Protein AF-A0A1I3JY51-F1 (afdb_monomer_lite)

Organism: NCBI:txid390807

Foldseek 3Di:
DDDDDDPPVVVVVVVVVVVVVVVVVVVVVVVVVV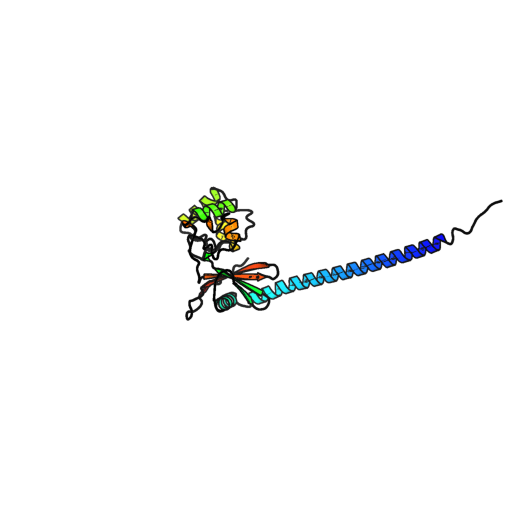VVVVVVVVVVVVVVVVVVVVVVVCVVPPLQVVQQVVLPPDPDDDAWDFDDDPPWTKIKAFQLLAAALLAAALVLVVLLCVLLVHDPQLSVQSVVCVVVVHADPFQVVSCVSSVRPPRPDPSVLHHDNPLNDHAHALRRHDPCNCVSSVHDPVGDDPSRHDHTSSFKIFMWIQDPVRDTDTQAMWGNDPPPDDIGGDGPGPDD

Structure (mmCIF, N/CA/C/O backbone):
data_AF-A0A1I3JY51-F1
#
_entry.id   AF-A0A1I3JY51-F1
#
loop_
_atom_site.group_PDB
_atom_site.id
_atom_site.type_symbol
_atom_site.label_atom_id
_atom_site.label_alt_id
_atom_site.label_comp_id
_atom_site.label_asym_id
_atom_site.label_entity_id
_atom_site.label_seq_id
_atom_site.pdbx_PDB_ins_code
_atom_site.Cartn_x
_atom_site.Cartn_y
_atom_site.Cartn_z
_atom_site.occupancy
_atom_site.B_iso_or_equiv
_atom_site.auth_seq_id
_atom_site.auth_comp_id
_atom_site.auth_asym_id
_atom_site.auth_atom_id
_atom_site.pdbx_PDB_model_num
ATOM 1 N N . MET A 1 1 ? 97.400 -5.404 -20.765 1.00 41.06 1 MET A N 1
ATOM 2 C CA . MET A 1 1 ? 97.000 -3.984 -20.663 1.00 41.06 1 MET A CA 1
ATOM 3 C C . MET A 1 1 ? 95.620 -3.857 -21.306 1.00 41.06 1 MET A C 1
ATOM 5 O O . MET A 1 1 ? 95.423 -4.456 -22.354 1.00 41.06 1 MET A O 1
ATOM 9 N N . LEU A 1 2 ? 94.679 -3.219 -20.600 1.00 48.59 2 LEU A N 1
ATOM 10 C CA . LEU A 1 2 ? 93.247 -3.003 -20.912 1.00 48.59 2 LEU A CA 1
ATOM 11 C C . LEU A 1 2 ? 93.019 -2.443 -22.342 1.00 48.59 2 LEU A C 1
ATOM 13 O O . LEU A 1 2 ? 93.917 -1.802 -22.870 1.00 48.59 2 LEU A O 1
ATOM 17 N N . ALA A 1 3 ? 91.879 -2.623 -23.026 1.00 48.75 3 ALA A N 1
ATOM 18 C CA . ALA A 1 3 ? 90.524 -2.326 -22.554 1.00 48.75 3 ALA A CA 1
ATOM 19 C C . ALA A 1 3 ? 89.387 -3.035 -23.350 1.00 48.75 3 ALA A C 1
ATOM 21 O O . ALA A 1 3 ? 89.596 -3.448 -24.492 1.00 48.75 3 ALA A O 1
ATOM 22 N N . PRO A 1 4 ? 88.174 -3.143 -22.761 1.00 56.59 4 PRO A N 1
ATOM 23 C CA . PRO A 1 4 ? 86.996 -3.798 -23.330 1.00 56.59 4 PRO A CA 1
ATOM 24 C C . PRO A 1 4 ? 86.075 -2.806 -24.067 1.00 56.59 4 PRO A C 1
ATOM 26 O O . PRO A 1 4 ? 85.768 -1.736 -23.550 1.00 56.59 4 PRO A O 1
ATOM 29 N N . ALA A 1 5 ? 85.570 -3.176 -25.246 1.00 54.06 5 ALA A N 1
ATOM 30 C CA . ALA A 1 5 ? 84.558 -2.395 -25.965 1.00 54.06 5 ALA A CA 1
ATOM 31 C C . ALA A 1 5 ? 83.678 -3.293 -26.854 1.00 54.06 5 ALA A C 1
ATOM 33 O O . ALA A 1 5 ? 83.756 -3.239 -28.077 1.00 54.06 5 ALA A O 1
ATOM 34 N N . SER A 1 6 ? 82.839 -4.146 -26.261 1.00 55.47 6 SER A N 1
ATOM 35 C CA . SER A 1 6 ? 81.840 -4.899 -27.048 1.00 55.47 6 SER A CA 1
ATOM 36 C C . SER A 1 6 ? 80.478 -5.108 -26.378 1.00 55.47 6 SER A C 1
ATOM 38 O O . SER A 1 6 ? 79.518 -5.418 -27.078 1.00 55.47 6 SER A O 1
ATOM 40 N N . ASN A 1 7 ? 80.326 -4.848 -25.075 1.00 53.16 7 ASN A N 1
ATOM 41 C CA . ASN A 1 7 ? 79.073 -5.165 -24.370 1.00 53.16 7 ASN A CA 1
ATOM 42 C C . ASN A 1 7 ? 77.977 -4.084 -24.470 1.00 53.16 7 ASN A C 1
ATOM 44 O O . ASN A 1 7 ? 76.820 -4.368 -24.181 1.00 53.16 7 ASN A O 1
ATOM 48 N N . ALA A 1 8 ? 78.291 -2.864 -24.921 1.00 51.94 8 ALA A N 1
ATOM 49 C CA . ALA A 1 8 ? 77.310 -1.771 -24.969 1.00 51.94 8 ALA A CA 1
ATOM 50 C C . ALA A 1 8 ? 76.310 -1.870 -26.143 1.00 51.94 8 ALA A C 1
ATOM 52 O O . ALA A 1 8 ? 75.196 -1.370 -26.040 1.00 51.94 8 ALA A O 1
ATOM 53 N N . ARG A 1 9 ? 76.665 -2.536 -27.255 1.00 51.78 9 ARG A N 1
ATOM 54 C CA . ARG A 1 9 ? 75.819 -2.572 -28.472 1.00 51.78 9 ARG A CA 1
ATOM 55 C C . ARG A 1 9 ? 74.724 -3.646 -28.465 1.00 51.78 9 ARG A C 1
ATOM 57 O O . ARG A 1 9 ? 73.809 -3.569 -29.280 1.00 51.78 9 ARG A O 1
ATOM 64 N N . LEU A 1 10 ? 74.814 -4.642 -27.582 1.00 51.84 10 LEU A N 1
ATOM 65 C CA . LEU A 1 10 ? 73.790 -5.687 -27.444 1.00 51.84 10 LEU A CA 1
ATOM 66 C C . LEU A 1 10 ? 72.657 -5.252 -26.501 1.00 51.84 10 LEU A C 1
ATOM 68 O O . LEU A 1 10 ? 71.494 -5.467 -26.826 1.00 51.84 10 LEU A O 1
ATOM 72 N N . ALA A 1 11 ? 72.979 -4.539 -25.416 1.00 52.38 11 ALA A N 1
ATOM 73 C CA . ALA A 1 11 ? 71.983 -4.023 -24.472 1.00 52.38 11 ALA A CA 1
ATOM 74 C C . ALA A 1 11 ? 71.008 -3.008 -25.109 1.00 52.38 11 ALA A C 1
ATOM 76 O O . ALA A 1 11 ? 69.825 -2.992 -24.780 1.00 52.38 11 ALA A O 1
ATOM 77 N N . ASP A 1 12 ? 71.482 -2.205 -26.066 1.00 52.31 12 ASP A N 1
ATOM 78 C CA . ASP A 1 12 ? 70.689 -1.155 -26.721 1.00 52.31 12 ASP A CA 1
ATOM 79 C C . ASP A 1 12 ? 69.606 -1.728 -27.665 1.00 52.31 12 ASP A C 1
ATOM 81 O O . ASP A 1 12 ? 68.493 -1.215 -27.770 1.00 52.31 12 ASP A O 1
ATOM 85 N N . ARG A 1 13 ? 69.878 -2.879 -28.301 1.00 53.59 13 ARG A N 1
ATOM 86 C CA . ARG A 1 13 ? 68.907 -3.582 -29.161 1.00 53.59 13 ARG A CA 1
ATOM 87 C C . ARG A 1 13 ? 67.808 -4.292 -28.373 1.00 53.59 13 ARG A C 1
ATOM 89 O O . ARG A 1 13 ? 66.665 -4.320 -28.835 1.00 53.59 13 ARG A O 1
ATOM 96 N N . ASP A 1 14 ? 68.132 -4.834 -27.204 1.00 55.84 14 ASP A N 1
ATOM 97 C CA . ASP A 1 14 ? 67.155 -5.491 -26.330 1.00 55.84 14 ASP A CA 1
ATOM 98 C C . ASP A 1 14 ? 66.293 -4.462 -25.573 1.00 55.84 14 ASP A C 1
ATOM 100 O O . ASP A 1 14 ? 65.081 -4.649 -25.427 1.00 55.84 14 ASP A O 1
ATOM 104 N N . GLY A 1 15 ? 66.866 -3.306 -25.212 1.00 58.19 15 GLY A N 1
ATOM 105 C CA . GLY A 1 15 ? 66.119 -2.146 -24.711 1.00 58.19 15 GLY A CA 1
ATOM 106 C C . GLY A 1 15 ? 65.111 -1.607 -25.735 1.00 58.19 15 GLY A C 1
ATOM 107 O O . GLY A 1 15 ? 63.938 -1.418 -25.415 1.00 58.19 15 GLY A O 1
ATOM 108 N N . PHE A 1 16 ? 65.517 -1.455 -27.000 1.00 57.53 16 PHE A N 1
ATOM 109 C CA . PHE A 1 16 ? 64.628 -0.968 -28.063 1.00 57.53 16 PHE A CA 1
ATOM 110 C C . PHE A 1 16 ? 63.509 -1.966 -28.416 1.00 57.53 16 PHE A C 1
ATOM 112 O O . PHE A 1 16 ? 62.374 -1.570 -28.675 1.00 57.53 16 PHE A O 1
ATOM 119 N N . ARG A 1 17 ? 63.794 -3.276 -28.386 1.00 59.97 17 ARG A N 1
ATOM 120 C CA . ARG A 1 17 ? 62.795 -4.337 -28.620 1.00 59.97 17 ARG A CA 1
ATOM 121 C C . ARG A 1 17 ? 61.799 -4.485 -27.472 1.00 59.97 17 ARG A C 1
ATOM 123 O O . ARG A 1 17 ? 60.616 -4.705 -27.731 1.00 59.97 17 ARG A O 1
ATOM 130 N N . SER A 1 18 ? 62.251 -4.339 -26.228 1.00 63.31 18 SER A N 1
ATOM 131 C CA . SER A 1 18 ? 61.367 -4.372 -25.055 1.00 63.31 18 SER A CA 1
ATOM 132 C C . SER A 1 18 ? 60.488 -3.119 -24.955 1.00 63.31 18 SER A C 1
ATOM 134 O O . SER A 1 18 ? 59.292 -3.254 -24.700 1.00 63.31 18 SER A O 1
ATOM 136 N N . GLY A 1 19 ? 61.015 -1.928 -25.275 1.00 69.06 19 GLY A N 1
ATOM 137 C CA . GLY A 1 19 ? 60.212 -0.705 -25.441 1.00 69.06 19 GLY A CA 1
ATOM 138 C C . GLY A 1 19 ? 59.200 -0.827 -26.588 1.00 69.06 19 GLY A C 1
ATOM 139 O O . GLY A 1 19 ? 58.028 -0.495 -26.420 1.00 69.06 19 GLY A O 1
ATOM 140 N N . PHE A 1 20 ? 59.650 -1.429 -27.695 1.00 75.25 20 PHE A N 1
ATOM 141 C CA . PHE A 1 20 ? 58.872 -2.030 -28.783 1.00 75.25 20 PHE A CA 1
ATOM 142 C C . PHE A 1 20 ? 57.564 -2.682 -28.314 1.00 75.25 20 PHE A C 1
ATOM 144 O O . PHE A 1 20 ? 56.441 -2.221 -28.531 1.00 75.25 20 PHE A O 1
ATOM 151 N N . ALA A 1 21 ? 57.767 -3.816 -27.649 1.00 79.69 21 ALA A N 1
ATOM 152 C CA . ALA A 1 21 ? 56.714 -4.701 -27.186 1.00 79.69 21 ALA A CA 1
ATOM 153 C C . ALA A 1 21 ? 55.792 -4.027 -26.163 1.00 79.69 21 ALA A C 1
ATOM 155 O O . ALA A 1 21 ? 54.577 -4.201 -26.235 1.00 79.69 21 ALA A O 1
ATOM 156 N N . LEU A 1 22 ? 56.343 -3.222 -25.248 1.00 79.81 22 LEU A N 1
ATOM 157 C CA . LEU A 1 22 ? 55.560 -2.516 -24.236 1.00 79.81 22 LEU A CA 1
ATOM 158 C C . LEU A 1 22 ? 54.549 -1.548 -24.870 1.00 79.81 22 LEU A C 1
ATOM 160 O O . LEU A 1 22 ? 53.384 -1.536 -24.475 1.00 79.81 22 LEU A O 1
ATOM 164 N N . ILE A 1 23 ? 54.971 -0.775 -25.878 1.00 82.06 23 ILE A N 1
ATOM 165 C CA . ILE A 1 23 ? 54.096 0.171 -26.587 1.00 82.06 23 ILE A CA 1
ATOM 166 C C . ILE A 1 23 ? 52.966 -0.575 -27.302 1.00 82.06 23 ILE A C 1
ATOM 168 O O . ILE A 1 23 ? 51.809 -0.163 -27.213 1.00 82.06 23 ILE A O 1
ATOM 172 N N . VAL A 1 24 ? 53.276 -1.692 -27.965 1.00 85.62 24 VAL A N 1
ATOM 173 C CA . VAL A 1 24 ? 52.276 -2.504 -28.677 1.00 85.62 24 VAL A CA 1
ATOM 174 C C . VAL A 1 24 ? 51.247 -3.096 -27.709 1.00 85.62 24 VAL A C 1
ATOM 176 O O . VAL A 1 24 ? 50.048 -3.037 -27.984 1.00 85.62 24 VAL A O 1
ATOM 179 N N . VAL A 1 25 ? 51.680 -3.610 -26.553 1.00 86.00 25 VAL A N 1
ATOM 180 C CA . VAL A 1 25 ? 50.766 -4.146 -25.529 1.00 86.00 25 VAL A CA 1
ATOM 181 C C . VAL A 1 25 ? 49.894 -3.042 -24.927 1.00 86.00 25 VAL A C 1
ATOM 183 O O . VAL A 1 25 ? 48.685 -3.231 -24.792 1.00 86.00 25 VAL A O 1
ATOM 186 N N . LEU A 1 26 ? 50.468 -1.876 -24.616 1.00 84.12 26 LEU A N 1
ATOM 187 C CA . LEU A 1 26 ? 49.712 -0.733 -24.097 1.00 84.12 26 LEU A CA 1
ATOM 188 C C . LEU A 1 26 ? 48.670 -0.230 -25.102 1.00 84.12 26 LEU A C 1
ATOM 190 O O . LEU A 1 26 ? 47.531 0.024 -24.714 1.00 84.12 26 LEU A O 1
ATOM 194 N N . MET A 1 27 ? 49.016 -0.140 -26.390 1.00 85.31 27 MET A N 1
ATOM 195 C CA . MET A 1 27 ? 48.050 0.229 -27.428 1.00 85.31 27 MET A CA 1
ATOM 196 C C . MET A 1 27 ? 46.941 -0.814 -27.588 1.00 85.31 27 MET A C 1
ATOM 198 O O . MET A 1 27 ? 45.776 -0.441 -27.726 1.00 85.31 27 MET A O 1
ATOM 202 N N . GLY A 1 28 ? 47.278 -2.106 -27.521 1.00 85.81 28 GLY A N 1
ATOM 203 C CA . GLY A 1 28 ? 46.293 -3.187 -27.551 1.00 85.81 28 GLY A CA 1
ATOM 204 C C . GLY A 1 28 ? 45.307 -3.102 -26.385 1.00 85.81 28 GLY A C 1
ATOM 205 O O . GLY A 1 28 ? 44.096 -3.162 -26.592 1.00 85.81 28 GLY A O 1
ATOM 206 N N . LEU A 1 29 ? 45.808 -2.874 -25.167 1.00 86.25 29 LEU A N 1
ATOM 207 C CA . LEU A 1 29 ? 44.972 -2.680 -23.979 1.00 86.25 29 LEU A CA 1
ATOM 208 C C . LEU A 1 29 ? 44.073 -1.445 -24.100 1.00 86.25 29 LEU A C 1
ATOM 210 O O . LEU A 1 29 ? 42.903 -1.503 -23.726 1.00 86.25 29 LEU A O 1
ATOM 214 N N . LEU A 1 30 ? 44.586 -0.350 -24.663 1.00 87.81 30 LEU A N 1
ATOM 215 C CA . LEU A 1 30 ? 43.828 0.886 -24.842 1.00 87.81 30 LEU A CA 1
ATOM 216 C C . LEU A 1 30 ? 42.715 0.729 -25.890 1.00 87.81 30 LEU A C 1
ATOM 218 O O . LEU A 1 30 ? 41.598 1.192 -25.666 1.00 87.81 30 LEU A O 1
ATOM 222 N N . MET A 1 31 ? 42.973 0.007 -26.987 1.00 84.75 31 MET A N 1
ATOM 223 C CA . MET A 1 31 ? 41.930 -0.365 -27.950 1.00 84.75 31 MET A CA 1
ATOM 224 C C . MET A 1 31 ? 40.859 -1.254 -27.316 1.00 84.75 31 MET A C 1
ATOM 226 O O . MET A 1 31 ? 39.670 -0.994 -27.496 1.00 84.75 31 MET A O 1
ATOM 230 N N . ILE A 1 32 ? 41.255 -2.275 -26.548 1.00 81.00 32 ILE A N 1
ATOM 231 C CA . ILE A 1 32 ? 40.303 -3.168 -25.875 1.00 81.00 32 ILE A CA 1
ATOM 232 C C . ILE A 1 32 ? 39.434 -2.378 -24.888 1.00 81.00 32 ILE A C 1
ATOM 234 O O . ILE A 1 32 ? 38.217 -2.553 -24.887 1.00 81.00 32 ILE A O 1
ATOM 238 N N . ALA A 1 33 ? 40.029 -1.474 -24.102 1.00 79.88 33 ALA A N 1
ATOM 239 C CA . ALA A 1 33 ? 39.312 -0.605 -23.169 1.00 79.88 33 ALA A CA 1
ATOM 240 C C . ALA A 1 33 ? 38.339 0.356 -23.878 1.00 79.88 33 ALA A C 1
ATOM 242 O O . ALA A 1 33 ? 37.220 0.579 -23.410 1.00 79.88 33 ALA A O 1
ATOM 243 N N . ALA A 1 34 ? 38.731 0.909 -25.029 1.00 76.38 34 ALA A N 1
ATOM 244 C CA . ALA A 1 34 ? 37.860 1.770 -25.824 1.00 76.38 34 ALA A CA 1
ATOM 245 C C . ALA A 1 34 ? 36.647 0.997 -26.370 1.00 76.38 34 ALA A C 1
ATOM 247 O O . ALA A 1 34 ? 35.511 1.461 -26.255 1.00 76.38 34 ALA A O 1
ATOM 248 N N . VAL A 1 35 ? 36.869 -0.210 -26.900 1.00 76.50 35 VAL A N 1
ATOM 249 C CA . VAL A 1 35 ? 35.800 -1.068 -27.431 1.00 76.50 35 VAL A CA 1
ATOM 250 C C . VAL A 1 35 ? 34.839 -1.509 -26.325 1.00 76.50 35 VAL A C 1
ATOM 252 O O . VAL A 1 35 ? 33.626 -1.435 -26.519 1.00 76.50 35 VAL A O 1
ATOM 255 N N . THR A 1 36 ? 35.336 -1.910 -25.150 1.00 72.19 36 THR A N 1
ATOM 256 C CA . THR A 1 36 ? 34.465 -2.270 -24.017 1.00 72.19 36 THR A CA 1
ATOM 257 C C . THR A 1 36 ? 33.680 -1.076 -23.491 1.00 72.19 36 THR A C 1
ATOM 259 O O . THR A 1 36 ? 32.502 -1.231 -23.177 1.00 72.19 36 THR A O 1
ATOM 262 N N . THR A 1 37 ? 34.267 0.122 -23.470 1.00 72.62 37 THR A N 1
ATOM 263 C CA . THR A 1 37 ? 33.558 1.347 -23.066 1.00 72.62 37 THR A CA 1
ATOM 264 C C . THR A 1 37 ? 32.415 1.674 -24.030 1.00 72.62 37 THR A C 1
ATOM 266 O O . THR A 1 37 ? 31.289 1.908 -23.592 1.00 72.62 37 THR A O 1
ATOM 269 N N . ILE A 1 38 ? 32.659 1.616 -25.344 1.00 69.44 38 ILE A N 1
ATOM 270 C CA . ILE A 1 38 ? 31.627 1.852 -26.369 1.00 69.44 38 ILE A CA 1
ATOM 271 C C . ILE A 1 38 ? 30.534 0.774 -26.308 1.00 69.44 38 ILE A C 1
ATOM 273 O O . ILE A 1 38 ? 29.344 1.090 -26.385 1.00 69.44 38 ILE A O 1
ATOM 277 N N . ALA A 1 39 ? 30.907 -0.494 -26.117 1.00 59.19 39 ALA A N 1
ATOM 278 C CA . ALA A 1 39 ? 29.958 -1.596 -25.951 1.00 59.19 39 ALA A CA 1
ATOM 279 C C . ALA A 1 39 ? 29.094 -1.428 -24.687 1.00 59.19 39 ALA A C 1
ATOM 281 O O . ALA A 1 39 ? 27.894 -1.692 -24.699 1.00 59.19 39 ALA A O 1
ATOM 282 N N . MET A 1 40 ? 29.682 -0.941 -23.593 1.00 62.38 40 MET A N 1
ATOM 283 C CA . MET A 1 40 ? 28.970 -0.693 -22.342 1.00 62.38 40 MET A CA 1
ATOM 284 C C . MET A 1 40 ? 28.016 0.504 -22.460 1.00 62.38 40 MET A C 1
ATOM 286 O O . MET A 1 40 ? 26.871 0.414 -22.014 1.00 62.38 40 MET A O 1
ATOM 290 N N . GLN A 1 41 ? 28.430 1.578 -23.140 1.00 62.34 41 GLN A N 1
ATOM 291 C CA . GLN A 1 41 ? 27.586 2.745 -23.422 1.00 62.34 41 GLN A CA 1
ATOM 292 C C . GLN A 1 41 ? 26.412 2.412 -24.349 1.00 62.34 41 GLN A C 1
ATOM 294 O O . GLN A 1 41 ? 25.284 2.825 -24.091 1.00 62.34 41 GLN A O 1
ATOM 299 N N . THR A 1 42 ? 26.644 1.629 -25.405 1.00 53.34 42 THR A N 1
ATOM 300 C CA . THR A 1 42 ? 25.571 1.177 -26.308 1.00 53.34 42 THR A CA 1
ATOM 301 C C . THR A 1 42 ? 24.583 0.265 -25.589 1.00 53.34 42 THR A C 1
ATOM 303 O O . THR A 1 42 ? 23.378 0.450 -25.735 1.00 53.34 42 THR A O 1
ATOM 306 N N . ARG A 1 43 ? 25.059 -0.643 -24.729 1.00 47.69 43 ARG A N 1
ATOM 307 C CA . ARG A 1 43 ? 24.186 -1.501 -23.916 1.00 47.69 43 ARG A CA 1
ATOM 308 C C . ARG A 1 43 ? 23.335 -0.693 -22.931 1.00 47.69 43 ARG A C 1
ATOM 310 O O . ARG A 1 43 ? 22.138 -0.947 -22.828 1.00 47.69 43 ARG A O 1
ATOM 317 N N . GLN A 1 44 ? 23.911 0.310 -22.263 1.00 52.16 44 GLN A N 1
ATOM 318 C CA . GLN A 1 44 ? 23.151 1.234 -21.412 1.00 52.16 44 GLN A CA 1
ATOM 319 C C . GLN A 1 44 ? 22.125 2.037 -22.220 1.00 52.16 44 GLN A C 1
ATOM 321 O O . GLN A 1 44 ? 20.972 2.130 -21.808 1.00 52.16 44 GLN A O 1
ATOM 326 N N . ALA A 1 45 ? 22.494 2.557 -23.392 1.00 40.53 45 ALA A N 1
ATOM 327 C CA . ALA A 1 45 ? 21.580 3.305 -24.252 1.00 40.53 45 ALA A CA 1
ATOM 328 C C . ALA A 1 45 ? 20.400 2.450 -24.748 1.00 40.53 45 ALA A C 1
ATOM 330 O O . ALA A 1 45 ? 19.274 2.941 -24.792 1.00 40.53 45 ALA A O 1
ATOM 331 N N . THR A 1 46 ? 20.620 1.172 -25.073 1.00 48.25 46 THR A N 1
ATOM 332 C CA . THR A 1 46 ? 19.544 0.234 -25.432 1.00 48.25 46 THR A CA 1
ATOM 333 C C . THR A 1 46 ? 18.619 -0.045 -24.248 1.00 48.25 46 THR A C 1
ATOM 335 O O . THR A 1 46 ? 17.402 -0.030 -24.419 1.00 48.25 46 THR A O 1
ATOM 338 N N . ILE A 1 47 ? 19.165 -0.222 -23.040 1.00 51.41 47 ILE A N 1
ATOM 339 C CA . ILE A 1 47 ? 18.368 -0.394 -21.815 1.00 51.41 47 ILE A CA 1
ATOM 340 C C . ILE A 1 47 ? 17.516 0.860 -21.553 1.00 51.41 47 ILE A C 1
ATOM 342 O O . ILE A 1 47 ? 16.304 0.745 -21.378 1.00 51.41 47 ILE A O 1
ATOM 346 N N . PHE A 1 48 ? 18.101 2.059 -21.636 1.00 49.69 48 PHE A N 1
ATOM 347 C CA . PHE A 1 48 ? 17.368 3.321 -21.481 1.00 49.69 48 PHE A CA 1
ATOM 348 C C . PHE A 1 48 ? 16.298 3.528 -22.563 1.00 49.69 48 PHE A C 1
ATOM 350 O O . PHE A 1 48 ? 15.175 3.903 -22.237 1.00 49.69 48 PHE A O 1
ATOM 357 N N . ARG A 1 49 ? 16.592 3.242 -23.839 1.00 41.56 49 ARG A N 1
ATOM 358 C CA . ARG A 1 49 ? 15.598 3.341 -24.926 1.00 41.56 49 ARG A CA 1
ATOM 359 C C . ARG A 1 49 ? 14.443 2.360 -24.746 1.00 41.56 49 ARG A C 1
ATOM 361 O O . ARG A 1 49 ? 13.300 2.763 -24.910 1.00 41.56 49 ARG A O 1
ATOM 368 N N . SER A 1 50 ? 14.720 1.122 -24.333 1.00 43.44 50 SER A N 1
ATOM 369 C CA . SER A 1 50 ? 13.677 0.122 -24.068 1.00 43.44 50 SER A CA 1
ATOM 370 C C . SER A 1 50 ? 12.756 0.514 -22.902 1.00 43.44 50 SER A C 1
ATOM 372 O O . SER A 1 50 ? 11.550 0.268 -22.955 1.00 43.44 50 SER A O 1
ATOM 374 N N . ALA A 1 51 ? 13.298 1.190 -21.882 1.00 48.06 51 ALA A N 1
ATOM 375 C CA . ALA A 1 51 ? 12.512 1.749 -20.787 1.00 48.06 51 ALA A CA 1
ATOM 376 C C . ALA A 1 51 ? 11.610 2.903 -21.268 1.00 48.06 51 ALA A C 1
ATOM 378 O O . ALA A 1 51 ? 10.420 2.923 -20.956 1.00 48.06 51 ALA A O 1
ATOM 379 N N . VAL A 1 52 ? 12.146 3.810 -22.094 1.00 44.25 52 VAL A N 1
ATOM 380 C CA . VAL A 1 52 ? 11.428 4.990 -22.611 1.00 44.25 52 VAL A CA 1
ATOM 381 C C . VAL A 1 52 ? 10.362 4.632 -23.660 1.00 44.25 52 VAL A C 1
ATOM 383 O O . VAL A 1 52 ? 9.255 5.166 -23.609 1.00 44.25 52 VAL A O 1
ATOM 386 N N . GLU A 1 53 ? 10.632 3.710 -24.587 1.00 41.66 53 GLU A N 1
ATOM 387 C CA . GLU A 1 53 ? 9.643 3.257 -25.584 1.00 41.66 53 GLU A CA 1
ATOM 388 C C . GLU A 1 53 ? 8.493 2.470 -24.944 1.00 41.66 53 GLU A C 1
ATOM 390 O O . GLU A 1 53 ? 7.335 2.629 -25.333 1.00 41.66 53 GLU A O 1
ATOM 395 N N . GLY A 1 54 ? 8.773 1.680 -23.903 1.00 40.44 54 GLY A N 1
ATOM 396 C CA . GLY A 1 54 ? 7.717 1.035 -23.127 1.00 40.44 54 GLY A CA 1
ATOM 397 C C . GLY A 1 54 ? 6.838 2.045 -22.377 1.00 40.44 54 GLY A C 1
ATOM 398 O O . GLY A 1 54 ? 5.624 1.855 -22.266 1.00 40.44 54 GLY A O 1
ATOM 399 N N . ASP A 1 55 ? 7.425 3.129 -21.866 1.00 45.41 55 ASP A N 1
ATOM 400 C CA . ASP A 1 55 ? 6.672 4.202 -21.210 1.00 45.41 55 ASP A CA 1
ATOM 401 C C . ASP A 1 55 ? 5.792 4.978 -22.194 1.00 45.41 55 ASP A C 1
ATOM 403 O O . ASP A 1 55 ? 4.692 5.387 -21.824 1.00 45.41 55 ASP A O 1
ATOM 407 N N . LEU A 1 56 ? 6.201 5.082 -23.462 1.00 41.56 56 LEU A N 1
ATOM 408 C CA . LEU A 1 56 ? 5.394 5.650 -24.547 1.00 41.56 56 LEU A CA 1
ATOM 409 C C . LEU A 1 56 ? 4.211 4.757 -24.956 1.00 41.56 56 LEU A C 1
ATOM 411 O O . LEU A 1 56 ? 3.142 5.277 -25.259 1.00 41.56 56 LEU A O 1
ATOM 415 N N . ILE A 1 57 ? 4.342 3.426 -24.917 1.00 43.59 57 ILE A N 1
ATOM 416 C CA . ILE A 1 57 ? 3.226 2.504 -25.212 1.00 43.59 57 ILE A CA 1
ATOM 417 C C . ILE A 1 57 ? 2.162 2.538 -24.101 1.00 43.59 57 ILE A C 1
ATOM 419 O O . ILE A 1 57 ? 0.974 2.498 -24.402 1.00 43.59 57 ILE A O 1
ATOM 423 N N . VAL A 1 58 ? 2.552 2.702 -22.831 1.00 49.16 58 VAL A N 1
ATOM 424 C CA . VAL A 1 58 ? 1.610 2.919 -21.706 1.00 49.16 58 VAL A CA 1
ATOM 425 C C . VAL A 1 58 ? 1.101 4.359 -21.628 1.00 49.16 58 VAL A C 1
ATOM 427 O O . VAL A 1 58 ? 0.026 4.601 -21.090 1.00 49.16 58 VAL A O 1
ATOM 430 N N . ALA A 1 59 ? 1.832 5.320 -22.191 1.00 48.06 59 ALA A N 1
ATOM 431 C CA . ALA A 1 59 ? 1.291 6.652 -22.432 1.00 48.06 59 ALA A CA 1
ATOM 432 C C . ALA A 1 59 ? 0.245 6.658 -23.568 1.00 48.06 59 ALA A C 1
ATOM 434 O O . ALA A 1 59 ? -0.646 7.504 -23.543 1.00 48.06 59 ALA A O 1
ATOM 435 N N . ASN A 1 60 ? 0.331 5.720 -24.527 1.00 44.34 60 ASN A N 1
ATOM 436 C CA . ASN A 1 60 ? -0.539 5.648 -25.710 1.00 44.34 60 ASN A CA 1
ATOM 437 C C . ASN A 1 60 ? -1.724 4.671 -25.592 1.00 44.34 60 ASN A C 1
ATOM 439 O O . ASN A 1 60 ? -2.778 4.945 -26.160 1.00 44.34 60 ASN A O 1
ATOM 443 N N . ALA A 1 61 ? -1.599 3.555 -24.869 1.00 52.69 61 ALA A N 1
ATOM 444 C CA . ALA A 1 61 ? -2.748 2.761 -24.439 1.00 52.69 61 ALA A CA 1
ATOM 445 C C . ALA A 1 61 ? -3.349 3.443 -23.211 1.00 52.69 61 ALA A C 1
ATOM 447 O O . ALA A 1 61 ? -2.634 3.701 -22.241 1.00 52.69 61 ALA A O 1
ATOM 448 N N . SER A 1 62 ? -4.645 3.762 -23.224 1.00 61.03 62 SER A N 1
ATOM 449 C CA . SER A 1 62 ? -5.249 4.355 -22.036 1.00 61.03 62 SER A CA 1
ATOM 450 C C . SER A 1 62 ? -5.067 3.357 -20.885 1.00 61.03 62 SER A C 1
ATOM 452 O O . SER A 1 62 ? -5.3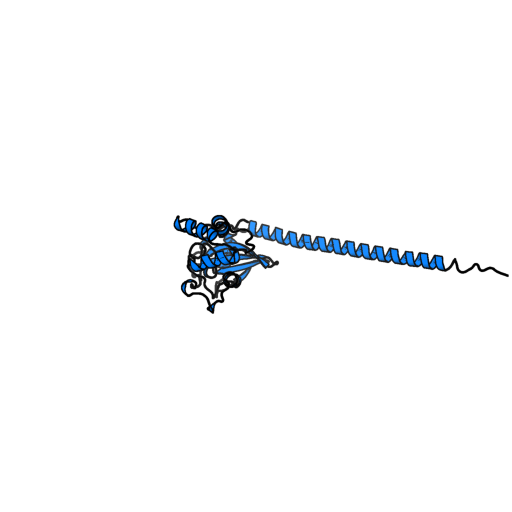69 2.176 -21.036 1.00 61.03 62 SER A O 1
ATOM 454 N N . GLY A 1 63 ? -4.523 3.778 -19.735 1.00 63.38 63 GLY A N 1
ATOM 455 C CA . GLY A 1 63 ? -4.326 2.868 -18.593 1.00 63.38 63 GLY A CA 1
ATOM 456 C C . GLY A 1 63 ? -5.610 2.112 -18.214 1.00 63.38 63 GLY A C 1
ATOM 457 O O . GLY A 1 63 ? -5.549 1.024 -17.651 1.00 63.38 63 GLY A O 1
ATOM 458 N N . ALA A 1 64 ? -6.772 2.651 -18.602 1.00 64.12 64 ALA A N 1
ATOM 459 C CA . ALA A 1 64 ? -8.076 2.011 -18.494 1.00 64.12 64 ALA A CA 1
ATOM 460 C C . ALA A 1 64 ? -8.207 0.746 -19.336 1.00 64.12 64 ALA A C 1
ATOM 462 O O . ALA A 1 64 ? -8.761 -0.231 -18.843 1.00 64.12 64 ALA A O 1
ATOM 463 N N . ASP A 1 65 ? -7.678 0.729 -20.554 1.00 66.06 65 ASP A N 1
ATOM 464 C CA . ASP A 1 65 ? -7.716 -0.442 -21.426 1.00 66.06 65 ASP A CA 1
ATOM 465 C C . ASP A 1 65 ? -6.818 -1.556 -20.892 1.00 66.06 65 ASP A C 1
ATOM 467 O O . ASP A 1 65 ? -7.218 -2.715 -20.912 1.00 66.06 65 ASP A O 1
ATOM 471 N N . ILE A 1 66 ? -5.653 -1.212 -20.327 1.00 67.31 66 ILE A N 1
ATOM 472 C CA . ILE A 1 66 ? -4.759 -2.191 -19.686 1.00 67.31 66 ILE A CA 1
ATOM 473 C C . ILE A 1 66 ? -5.425 -2.795 -18.449 1.00 67.31 66 ILE A C 1
ATOM 475 O O . ILE A 1 66 ? -5.432 -4.013 -18.292 1.00 67.31 66 ILE A O 1
ATOM 479 N N . VAL A 1 67 ? -6.029 -1.965 -17.593 1.00 69.06 67 VAL A N 1
ATOM 480 C CA . VAL A 1 67 ? -6.760 -2.445 -16.410 1.00 69.06 67 VAL A CA 1
ATOM 481 C C . VAL A 1 67 ? -7.959 -3.304 -16.825 1.00 69.06 67 VAL A C 1
ATOM 483 O O . VAL A 1 67 ? -8.151 -4.383 -16.274 1.00 69.06 67 VAL A O 1
ATOM 486 N N . ARG A 1 68 ? -8.745 -2.880 -17.825 1.00 68.00 68 ARG A N 1
ATOM 487 C CA . ARG A 1 68 ? -9.877 -3.665 -18.352 1.00 68.00 68 ARG A CA 1
ATOM 488 C C . ARG A 1 68 ? -9.427 -5.003 -18.914 1.00 68.00 68 ARG A C 1
ATOM 490 O O . ARG A 1 68 ? -10.049 -6.016 -18.615 1.00 68.00 68 ARG A O 1
ATOM 497 N N . LEU A 1 69 ? -8.360 -5.006 -19.708 1.00 67.81 69 LEU A N 1
ATOM 498 C CA . LEU A 1 69 ? -7.814 -6.214 -20.308 1.00 67.81 69 LEU A CA 1
ATOM 499 C C . LEU A 1 69 ? -7.316 -7.176 -19.229 1.00 67.81 69 LEU A C 1
ATOM 501 O O . LEU A 1 69 ? -7.722 -8.334 -19.231 1.00 67.81 69 LEU A O 1
ATOM 505 N N . ALA A 1 70 ? -6.536 -6.683 -18.264 1.00 69.00 70 ALA A N 1
ATOM 506 C CA . ALA A 1 70 ? -6.026 -7.490 -17.161 1.00 69.00 70 ALA A CA 1
ATOM 507 C C . ALA A 1 70 ? -7.158 -8.115 -16.327 1.00 69.00 70 ALA A C 1
ATOM 509 O O . ALA A 1 70 ? -7.089 -9.292 -15.993 1.00 69.00 70 ALA A O 1
ATOM 510 N N . LEU A 1 71 ? -8.236 -7.368 -16.064 1.00 70.06 71 LEU A N 1
ATOM 511 C CA . LEU A 1 71 ? -9.415 -7.875 -15.347 1.00 70.06 71 LEU A CA 1
ATOM 512 C C . LEU A 1 71 ? -10.297 -8.809 -16.191 1.00 70.06 71 LEU A C 1
ATOM 514 O O . LEU A 1 71 ? -11.047 -9.608 -15.638 1.00 70.06 71 LEU A O 1
ATOM 518 N N . SER A 1 72 ? -10.244 -8.707 -17.523 1.00 66.31 72 SER A N 1
ATOM 519 C CA . SER A 1 72 ? -11.005 -9.575 -18.436 1.00 66.31 72 SER A CA 1
ATOM 520 C C . SER A 1 72 ? -10.368 -10.951 -18.643 1.00 66.31 72 SER A C 1
ATOM 522 O O . SER A 1 72 ? -11.044 -11.891 -19.066 1.00 66.31 72 SER A O 1
ATOM 524 N N . MET A 1 73 ? -9.074 -11.089 -18.345 1.00 64.19 73 MET A N 1
ATOM 525 C CA . MET A 1 73 ? -8.386 -12.373 -18.384 1.00 64.19 73 MET A CA 1
ATOM 526 C C . MET A 1 73 ? -8.874 -13.210 -17.197 1.00 64.19 73 MET A C 1
ATOM 528 O O . MET A 1 73 ? -8.700 -12.819 -16.047 1.00 64.19 73 MET A O 1
ATOM 532 N N . LYS A 1 74 ? -9.559 -14.325 -17.500 1.00 53.62 74 LYS A N 1
ATOM 533 C CA . LYS A 1 74 ? -10.268 -15.205 -16.551 1.00 53.62 74 LYS A CA 1
ATOM 534 C C . LYS A 1 74 ? -9.588 -15.287 -15.175 1.00 53.62 74 LYS A C 1
ATOM 536 O O . LYS A 1 74 ? -8.512 -15.867 -15.016 1.00 53.62 74 LYS A O 1
ATOM 541 N N . MET A 1 75 ? -10.267 -14.749 -14.166 1.00 58.00 75 MET A N 1
ATOM 542 C CA . MET A 1 75 ? -9.813 -14.736 -12.777 1.00 58.00 75 MET A CA 1
ATOM 543 C C . MET A 1 75 ? -10.144 -16.068 -12.071 1.00 58.00 75 MET A C 1
ATOM 545 O O . MET A 1 75 ? -10.966 -16.110 -11.169 1.00 58.00 75 MET A O 1
ATOM 549 N N . GLU A 1 76 ? -9.522 -17.178 -12.491 1.00 51.66 76 GLU A N 1
ATOM 550 C CA . GLU A 1 76 ? -9.552 -18.479 -11.781 1.00 51.66 76 GLU A CA 1
ATOM 551 C C . GLU A 1 76 ? -8.390 -18.551 -10.752 1.00 51.66 76 GLU A C 1
ATOM 553 O O . GLU A 1 76 ? -7.243 -18.696 -11.158 1.00 51.66 76 GLU A O 1
ATOM 558 N N . ASP A 1 77 ? -8.666 -18.219 -9.479 1.00 46.25 77 ASP A N 1
ATOM 559 C CA . ASP A 1 77 ? -7.798 -18.269 -8.264 1.00 46.25 77 ASP A CA 1
ATOM 560 C C . ASP A 1 77 ? -6.831 -17.100 -7.909 1.00 46.25 77 ASP A C 1
ATOM 562 O O . ASP A 1 77 ? -6.050 -16.605 -8.723 1.00 46.25 77 ASP A O 1
ATOM 566 N N . ALA A 1 78 ? -6.937 -16.587 -6.677 1.00 47.47 78 ALA A N 1
ATOM 567 C CA . ALA A 1 78 ? -6.286 -15.365 -6.180 1.00 47.47 78 ALA A CA 1
ATOM 568 C C . ALA A 1 78 ? -4.884 -15.606 -5.584 1.00 47.47 78 ALA A C 1
ATOM 570 O O . ALA A 1 78 ? -4.611 -16.696 -5.107 1.00 47.47 78 ALA A O 1
ATOM 571 N N . ASP A 1 79 ? -4.034 -14.570 -5.658 1.00 53.09 79 ASP A N 1
ATOM 572 C CA . ASP A 1 79 ? -3.002 -14.195 -4.667 1.00 53.09 79 ASP A CA 1
ATOM 573 C C . ASP A 1 79 ? -2.253 -12.973 -5.205 1.00 53.09 79 ASP A C 1
ATOM 575 O O . ASP A 1 79 ? -2.508 -11.838 -4.815 1.00 53.09 79 ASP A O 1
ATOM 579 N N . ILE A 1 80 ? -1.412 -13.177 -6.213 1.00 57.09 80 ILE A N 1
ATOM 580 C CA . ILE A 1 80 ? -0.736 -12.130 -6.974 1.00 57.09 80 ILE A CA 1
ATOM 581 C C . ILE A 1 80 ? -0.602 -12.672 -8.386 1.00 57.09 80 ILE A C 1
ATOM 583 O O . ILE A 1 80 ? 0.112 -13.649 -8.616 1.00 57.09 80 ILE A O 1
ATOM 587 N N . ARG A 1 81 ? -1.304 -12.076 -9.352 1.00 66.69 81 ARG A N 1
ATOM 588 C CA . ARG A 1 81 ? -1.244 -12.578 -10.728 1.00 66.69 81 ARG A CA 1
ATOM 589 C C . ARG A 1 81 ? -0.389 -11.712 -11.600 1.00 66.69 81 ARG A C 1
ATOM 591 O O . ARG A 1 81 ? -0.740 -10.567 -11.851 1.00 66.69 81 ARG A O 1
ATOM 598 N N . VAL A 1 82 ? 0.672 -12.312 -12.118 1.00 66.00 82 VAL A N 1
ATOM 599 C CA . VAL A 1 82 ? 1.491 -11.723 -13.163 1.00 66.00 82 VAL A CA 1
ATOM 600 C C . VAL A 1 82 ? 0.961 -12.178 -14.520 1.00 66.00 82 VAL A C 1
ATOM 602 O O . VAL A 1 82 ? 1.092 -13.336 -14.904 1.00 66.00 82 VAL A O 1
ATOM 605 N N . VAL A 1 83 ? 0.333 -11.258 -15.240 1.00 67.62 83 VAL A N 1
ATOM 606 C CA . VAL A 1 83 ? -0.127 -11.431 -16.613 1.00 67.62 83 VAL A CA 1
ATOM 607 C C . VAL A 1 83 ? 0.909 -10.825 -17.548 1.00 67.62 83 VAL A C 1
ATOM 609 O O . VAL A 1 83 ? 1.249 -9.650 -17.425 1.00 67.62 83 VAL A O 1
ATOM 612 N N . GLU A 1 84 ? 1.405 -11.597 -18.508 1.00 66.06 84 GLU A N 1
ATOM 613 C CA . GLU A 1 84 ? 2.273 -11.043 -19.544 1.00 66.06 84 GLU A CA 1
ATOM 614 C C . GLU A 1 84 ? 1.447 -10.262 -20.569 1.00 66.06 84 GLU A C 1
ATOM 616 O O . GLU A 1 84 ? 0.569 -10.801 -21.244 1.00 66.06 84 GLU A O 1
ATOM 621 N N . LEU A 1 85 ? 1.742 -8.969 -20.691 1.00 64.56 85 LEU A N 1
ATOM 622 C CA . LEU A 1 85 ? 1.170 -8.086 -21.695 1.00 64.56 85 LEU A CA 1
ATOM 623 C C . LEU A 1 85 ? 2.284 -7.607 -22.629 1.00 64.56 85 LEU A C 1
ATOM 625 O O . LEU A 1 85 ? 2.946 -6.594 -22.387 1.00 64.56 85 LEU A O 1
ATOM 629 N N . GLY A 1 86 ? 2.520 -8.371 -23.696 1.00 67.31 86 GLY A N 1
ATOM 630 C CA . GLY A 1 86 ? 3.641 -8.139 -24.605 1.00 67.31 86 GLY A CA 1
ATOM 631 C C . GLY A 1 86 ? 4.974 -8.443 -23.920 1.00 67.31 86 GLY A C 1
ATOM 632 O O . GLY A 1 86 ? 5.250 -9.588 -23.595 1.00 67.31 86 GLY A O 1
ATOM 633 N N . ASN A 1 87 ? 5.804 -7.421 -23.702 1.00 63.47 87 ASN A N 1
ATOM 634 C CA . ASN A 1 87 ? 7.102 -7.536 -23.022 1.00 63.47 87 ASN A CA 1
ATOM 635 C C . ASN A 1 87 ? 7.072 -7.066 -21.555 1.00 63.47 87 ASN A C 1
ATOM 637 O O . ASN A 1 87 ? 8.123 -6.789 -20.974 1.00 63.47 87 ASN A O 1
ATOM 641 N N . ARG A 1 88 ? 5.880 -6.899 -20.975 1.00 66.75 88 ARG A N 1
ATOM 642 C CA . ARG A 1 88 ? 5.689 -6.397 -19.612 1.00 66.75 88 ARG A CA 1
ATOM 643 C C . ARG A 1 88 ? 4.892 -7.382 -18.781 1.00 66.75 88 ARG A C 1
ATOM 645 O O . ARG A 1 88 ? 4.021 -8.079 -19.289 1.00 66.75 88 ARG A O 1
ATOM 652 N N . GLN A 1 89 ? 5.180 -7.379 -17.491 1.00 77.69 89 GLN A N 1
ATOM 653 C CA . GLN A 1 89 ? 4.451 -8.136 -16.492 1.00 77.69 89 GLN A CA 1
ATOM 654 C C . GLN A 1 89 ? 3.432 -7.205 -15.835 1.00 77.69 89 GLN A C 1
ATOM 656 O O . GLN A 1 89 ? 3.780 -6.121 -15.375 1.00 77.69 89 GLN A O 1
ATOM 661 N N . VAL A 1 90 ? 2.161 -7.586 -15.842 1.00 79.12 90 VAL A N 1
ATOM 662 C CA . VAL A 1 90 ? 1.074 -6.872 -15.170 1.00 79.12 90 VAL A CA 1
ATOM 663 C C . VAL A 1 90 ? 0.723 -7.652 -13.922 1.00 79.12 90 VAL A C 1
ATOM 665 O O . VAL A 1 90 ? 0.299 -8.792 -14.016 1.00 79.12 90 VAL A O 1
ATOM 668 N N . GLU A 1 91 ? 0.908 -7.046 -12.763 1.00 83.25 91 GLU A N 1
ATOM 669 C CA . GLU A 1 91 ? 0.617 -7.647 -11.470 1.00 83.25 91 GLU A CA 1
ATOM 670 C C . GLU A 1 91 ? -0.757 -7.174 -10.980 1.00 83.25 91 GLU A C 1
ATOM 672 O O . GLU A 1 91 ? -1.014 -5.973 -10.874 1.00 83.25 91 GLU A O 1
ATOM 677 N N . LEU A 1 92 ? -1.648 -8.122 -10.698 1.00 82.88 92 LEU A N 1
ATOM 678 C CA . LEU A 1 92 ? -2.932 -7.882 -10.048 1.00 82.88 92 LEU A CA 1
ATOM 679 C C . LEU A 1 92 ? -2.814 -8.237 -8.571 1.00 82.88 92 LEU A C 1
ATOM 681 O O . LEU A 1 92 ? -2.512 -9.386 -8.246 1.00 82.88 92 LEU A O 1
ATOM 685 N N . LEU A 1 93 ? -3.087 -7.262 -7.707 1.00 85.81 93 LEU A N 1
ATOM 686 C CA . LEU A 1 93 ? -3.059 -7.422 -6.258 1.00 85.81 93 LEU A CA 1
ATOM 687 C C . LEU A 1 93 ? -4.437 -7.139 -5.661 1.00 85.81 93 LEU A C 1
ATOM 689 O O . LEU A 1 93 ? -5.008 -6.075 -5.907 1.00 85.81 93 LEU A O 1
ATOM 693 N N . ASP A 1 94 ? -4.970 -8.068 -4.870 1.00 87.25 94 ASP A N 1
ATOM 694 C CA . ASP A 1 94 ? -6.234 -7.864 -4.159 1.00 87.25 94 ASP A CA 1
ATOM 695 C C . ASP A 1 94 ? -6.069 -6.752 -3.110 1.00 87.25 94 ASP A C 1
ATOM 697 O O . ASP A 1 94 ? -5.213 -6.816 -2.227 1.00 87.25 94 ASP A O 1
ATOM 701 N N . VAL A 1 95 ? -6.898 -5.708 -3.190 1.00 89.94 95 VAL A N 1
ATOM 702 C CA . VAL A 1 95 ? -6.794 -4.566 -2.261 1.00 89.94 95 VAL A CA 1
ATOM 703 C C . VAL A 1 95 ? -7.157 -4.932 -0.819 1.00 89.94 95 VAL A C 1
ATOM 705 O O . VAL A 1 95 ? -6.877 -4.158 0.090 1.00 89.94 95 VAL A O 1
ATOM 708 N N . GLY A 1 96 ? -7.798 -6.080 -0.598 1.00 89.31 96 GLY A N 1
ATOM 709 C CA . GLY A 1 96 ? -8.066 -6.650 0.717 1.00 89.31 96 GLY A CA 1
ATOM 710 C C . GLY A 1 96 ? -6.807 -7.132 1.434 1.00 89.31 96 GLY A C 1
ATOM 711 O O . GLY A 1 96 ? -6.813 -7.173 2.658 1.00 89.31 96 GLY A O 1
ATOM 712 N N . GLY A 1 97 ? -5.722 -7.419 0.708 1.00 90.81 97 GLY A N 1
ATOM 713 C CA . GLY A 1 97 ? -4.408 -7.713 1.288 1.00 90.81 97 GLY A CA 1
ATOM 714 C C . GLY A 1 97 ? -3.635 -6.470 1.745 1.00 90.81 97 GLY A C 1
ATOM 715 O O . GLY A 1 97 ? -2.588 -6.591 2.372 1.00 90.81 97 GLY A O 1
ATOM 716 N N . LEU A 1 98 ? -4.133 -5.266 1.440 1.00 93.25 98 LEU A N 1
ATOM 717 C CA . LEU A 1 98 ? -3.486 -3.989 1.749 1.00 93.25 98 LEU A CA 1
ATOM 718 C C . LEU A 1 98 ? -4.165 -3.276 2.923 1.00 93.25 98 LEU A C 1
ATOM 720 O O . LEU A 1 98 ? -5.372 -3.393 3.138 1.00 93.25 98 LEU A O 1
ATOM 724 N N . ILE A 1 99 ? -3.403 -2.447 3.637 1.00 94.94 99 ILE A N 1
ATOM 725 C CA . ILE A 1 99 ? -3.926 -1.629 4.736 1.00 94.94 99 ILE A CA 1
ATOM 726 C C . ILE A 1 99 ? -4.740 -0.465 4.162 1.00 94.94 99 ILE A C 1
ATOM 728 O O . ILE A 1 99 ? -4.183 0.441 3.539 1.00 94.94 99 ILE A O 1
ATOM 732 N N . ASP A 1 100 ? -6.056 -0.441 4.389 1.00 94.94 100 ASP A N 1
ATOM 733 C CA . ASP A 1 100 ? -6.865 0.716 4.000 1.00 94.94 100 ASP A CA 1
ATOM 734 C C . ASP A 1 100 ? -6.711 1.858 4.991 1.00 94.94 100 ASP A C 1
ATOM 736 O O . ASP A 1 100 ? -7.251 1.828 6.094 1.00 94.94 100 ASP A O 1
ATOM 740 N N . LEU A 1 101 ? -6.046 2.924 4.574 1.00 95.50 101 LEU A N 1
ATOM 741 C CA . LEU A 1 101 ? -5.814 4.073 5.434 1.00 95.50 101 LEU A CA 1
ATOM 742 C C . LEU A 1 101 ? -7.147 4.710 5.872 1.00 95.50 101 LEU A C 1
ATOM 744 O O . LEU A 1 101 ? -7.300 5.099 7.026 1.00 95.50 101 LEU A O 1
ATOM 748 N N . ASN A 1 102 ? -8.164 4.735 5.009 1.00 95.38 102 ASN A N 1
ATOM 749 C CA . ASN A 1 102 ? -9.485 5.289 5.298 1.00 95.38 102 ASN A CA 1
ATOM 750 C C . ASN A 1 102 ? -10.407 4.384 6.130 1.00 95.38 102 ASN A C 1
ATOM 752 O O . ASN A 1 102 ? -11.456 4.874 6.556 1.00 95.38 102 ASN A O 1
ATOM 756 N N . SER A 1 103 ? -10.108 3.111 6.344 1.00 94.69 103 SER A N 1
ATOM 757 C CA . SER A 1 103 ? -11.048 2.209 7.030 1.00 94.69 103 SER A CA 1
ATOM 758 C C . SER A 1 103 ? -10.410 1.331 8.094 1.00 94.69 103 SER A C 1
ATOM 760 O O . SER A 1 103 ? -11.140 0.839 8.953 1.00 94.69 103 SER A O 1
ATOM 762 N N . ALA A 1 104 ? -9.087 1.172 8.077 1.00 95.62 104 ALA A N 1
ATOM 763 C CA . ALA A 1 104 ? -8.359 0.308 8.988 1.00 95.62 104 ALA A CA 1
ATOM 764 C C . ALA A 1 104 ? -8.684 0.598 10.457 1.00 95.62 104 ALA A C 1
ATOM 766 O O . ALA A 1 104 ? -8.904 1.743 10.873 1.00 95.62 104 ALA A O 1
ATOM 767 N N . ALA A 1 105 ? -8.679 -0.471 11.249 1.00 95.00 105 ALA A N 1
ATOM 768 C CA . ALA A 1 105 ? -8.856 -0.416 12.684 1.00 95.00 105 ALA A CA 1
ATOM 769 C C . ALA A 1 105 ? -7.823 0.546 13.302 1.00 95.00 105 ALA A C 1
ATOM 771 O O . ALA A 1 105 ? -6.662 0.544 12.880 1.00 95.00 105 ALA A O 1
ATOM 772 N N . PRO A 1 106 ? -8.190 1.336 14.331 1.00 94.12 106 PRO A N 1
ATOM 773 C CA . PRO A 1 106 ? -7.284 2.320 14.924 1.00 94.12 106 PRO A CA 1
ATOM 774 C C . PRO A 1 106 ? -5.928 1.732 15.326 1.00 94.12 106 PRO A C 1
ATOM 776 O O . PRO A 1 106 ? -4.901 2.306 14.994 1.00 94.12 106 PRO A O 1
ATOM 779 N N . GLY A 1 107 ? -5.917 0.544 15.939 1.00 94.44 107 GLY A N 1
ATOM 780 C CA . GLY A 1 107 ? -4.671 -0.120 16.332 1.00 94.44 107 GLY A CA 1
ATOM 781 C C . GLY A 1 107 ? -3.752 -0.476 15.154 1.00 94.44 107 GLY A C 1
ATOM 782 O O . GLY A 1 107 ? -2.537 -0.417 15.306 1.00 94.44 107 GLY A O 1
ATOM 783 N N . LEU A 1 108 ? -4.310 -0.791 13.980 1.00 94.94 108 LEU A N 1
ATOM 784 C CA . LEU A 1 108 ? -3.526 -1.102 12.781 1.00 94.94 108 LEU A CA 1
ATOM 785 C C . LEU A 1 108 ? -2.860 0.164 12.220 1.00 94.94 108 LEU A C 1
ATOM 787 O O . LEU A 1 108 ? -1.702 0.128 11.814 1.00 94.94 108 LEU A O 1
ATOM 791 N N . ILE A 1 109 ? -3.563 1.301 12.257 1.00 95.44 109 ILE A N 1
ATOM 792 C CA . ILE A 1 109 ? -2.999 2.604 11.880 1.00 95.44 109 ILE A CA 1
ATOM 793 C C . ILE A 1 109 ? -1.942 3.070 12.880 1.00 95.44 109 ILE A C 1
ATOM 795 O O . ILE A 1 109 ? -0.892 3.553 12.464 1.00 95.44 109 ILE A O 1
ATOM 799 N N . ASP A 1 110 ? -2.204 2.921 14.180 1.00 95.12 110 ASP A N 1
ATOM 800 C CA . ASP A 1 110 ? -1.241 3.247 15.233 1.00 95.12 110 ASP A CA 1
ATOM 801 C C . ASP A 1 110 ? 0.068 2.481 14.997 1.00 95.12 110 ASP A C 1
ATOM 803 O O . ASP A 1 110 ? 1.146 3.076 14.972 1.00 95.12 110 ASP A O 1
ATOM 807 N N . ARG A 1 111 ? -0.047 1.173 14.728 1.00 94.25 111 ARG A N 1
ATOM 808 C CA . ARG A 1 111 ? 1.089 0.302 14.428 1.00 94.25 111 ARG A CA 1
ATOM 809 C C . ARG A 1 111 ? 1.807 0.698 13.142 1.00 94.25 111 ARG A C 1
ATOM 811 O O . ARG A 1 111 ? 3.033 0.714 13.116 1.00 94.25 111 ARG A O 1
ATOM 818 N N . LEU A 1 112 ? 1.065 1.027 12.085 1.00 94.06 112 LEU A N 1
ATOM 819 C CA . LEU A 1 112 ? 1.644 1.513 10.835 1.00 94.06 112 LEU A CA 1
ATOM 820 C C . LEU A 1 112 ? 2.479 2.776 11.079 1.00 94.06 112 LEU A C 1
ATOM 822 O O . LEU A 1 112 ? 3.645 2.805 10.711 1.00 94.06 112 LEU A O 1
ATOM 826 N N . ILE A 1 113 ? 1.920 3.797 11.736 1.00 93.88 113 ILE A N 1
ATOM 827 C CA . ILE A 1 113 ? 2.625 5.062 12.003 1.00 93.88 113 ILE A CA 1
ATOM 828 C C . ILE A 1 113 ? 3.881 4.826 12.845 1.00 93.88 113 ILE A C 1
ATOM 830 O O . ILE A 1 113 ? 4.940 5.337 12.488 1.00 93.88 113 ILE A O 1
ATOM 834 N N . GLU A 1 114 ? 3.787 4.012 13.900 1.00 92.62 114 GLU A N 1
ATOM 835 C CA . GLU A 1 114 ? 4.934 3.622 14.732 1.00 92.62 114 GLU A CA 1
ATOM 836 C C . GLU A 1 114 ? 6.056 3.002 13.883 1.00 92.62 114 GLU A C 1
ATOM 838 O O . GLU A 1 114 ? 7.225 3.371 14.002 1.00 92.62 114 GLU A O 1
ATOM 843 N N . ARG A 1 115 ? 5.708 2.082 12.975 1.00 91.56 115 ARG A N 1
ATOM 844 C CA . ARG A 1 115 ? 6.675 1.368 12.126 1.00 91.56 115 ARG A CA 1
ATOM 845 C C . ARG A 1 115 ? 7.279 2.242 11.033 1.00 91.56 115 ARG A C 1
ATOM 847 O O . ARG A 1 115 ? 8.398 1.978 10.605 1.00 91.56 115 ARG A O 1
ATOM 854 N N . LEU A 1 116 ? 6.591 3.311 10.643 1.00 90.81 116 LEU A N 1
ATOM 855 C CA . LEU A 1 116 ? 7.131 4.360 9.776 1.00 90.81 116 LEU A CA 1
ATOM 856 C C . LEU A 1 116 ? 7.971 5.397 10.550 1.00 90.81 116 LEU A C 1
ATOM 858 O O . LEU A 1 116 ? 8.374 6.401 9.972 1.00 90.81 116 LEU A O 1
ATOM 862 N N . GLY A 1 117 ? 8.242 5.175 11.842 1.00 90.69 117 GLY A N 1
ATOM 863 C CA . GLY A 1 117 ? 9.038 6.074 12.682 1.00 90.69 117 GLY A CA 1
ATOM 864 C C . GLY A 1 117 ? 8.267 7.286 13.212 1.00 90.69 117 GLY A C 1
ATOM 865 O O . GLY A 1 117 ? 8.880 8.213 13.738 1.00 90.69 117 GLY A O 1
ATOM 866 N N . GLY A 1 118 ? 6.940 7.294 13.075 1.00 90.75 118 GLY A N 1
ATOM 867 C CA . GLY A 1 118 ? 6.071 8.324 13.631 1.00 90.75 118 GLY A CA 1
ATOM 868 C C . GLY A 1 118 ? 5.807 8.134 15.120 1.00 90.75 118 GLY A C 1
ATOM 869 O O . GLY A 1 118 ? 5.878 7.031 15.660 1.00 90.75 118 GLY A O 1
ATOM 870 N N . GLY A 1 119 ? 5.461 9.231 15.785 1.00 92.75 119 GLY A N 1
ATOM 871 C CA . GLY A 1 119 ? 5.101 9.266 17.191 1.00 92.75 119 GLY A CA 1
ATOM 872 C C . GLY A 1 119 ? 3.669 9.740 17.426 1.00 92.75 119 GLY A C 1
ATOM 873 O O . GLY A 1 119 ? 2.755 9.598 16.609 1.00 92.75 119 GLY A O 1
ATOM 874 N N . THR A 1 120 ? 3.456 10.309 18.610 1.00 94.31 120 THR A N 1
ATOM 875 C CA . THR A 1 120 ? 2.137 10.765 19.062 1.00 94.31 120 THR A CA 1
ATOM 876 C C . THR A 1 120 ? 1.609 11.955 18.262 1.00 94.31 120 THR A C 1
ATOM 878 O O . THR A 1 120 ? 0.393 12.093 18.126 1.00 94.31 120 THR A O 1
ATOM 881 N N . ALA A 1 121 ? 2.492 12.799 17.721 1.00 95.75 121 ALA A N 1
ATOM 882 C CA . ALA A 1 121 ? 2.119 13.985 16.955 1.00 95.75 121 ALA A CA 1
ATOM 883 C C . ALA A 1 121 ? 1.522 13.613 15.590 1.00 95.75 121 ALA A C 1
ATOM 885 O O . ALA A 1 121 ? 0.425 14.061 15.255 1.00 95.75 121 ALA A O 1
ATOM 886 N N . GLU A 1 122 ? 2.191 12.733 14.847 1.00 95.75 122 GLU A N 1
ATOM 887 C CA . GLU A 1 122 ? 1.768 12.215 13.542 1.00 95.75 122 GLU A CA 1
ATOM 888 C C . GLU A 1 122 ? 0.434 11.477 13.675 1.00 95.75 122 GLU A C 1
ATOM 890 O O . GLU A 1 122 ? -0.505 11.678 12.896 1.00 95.75 122 GLU A O 1
ATOM 895 N N . LEU A 1 123 ? 0.316 10.667 14.730 1.00 95.94 123 LEU A N 1
ATOM 896 C CA . LEU A 1 123 ? -0.910 9.952 15.039 1.00 95.94 123 LEU A CA 1
ATOM 897 C C . LEU A 1 123 ? -2.063 10.904 15.384 1.00 95.94 123 LEU A C 1
ATOM 899 O O . LEU A 1 123 ? -3.194 10.718 14.923 1.00 95.94 123 LEU A O 1
ATOM 903 N N . ALA A 1 124 ? -1.799 11.943 16.178 1.00 96.50 124 ALA A N 1
ATOM 904 C CA . ALA A 1 124 ? -2.794 12.956 16.512 1.00 96.50 124 ALA A CA 1
ATOM 905 C C . ALA A 1 124 ? -3.237 13.752 15.276 1.00 96.50 124 ALA A C 1
ATOM 907 O O . ALA A 1 124 ? -4.435 14.022 15.130 1.00 96.50 124 ALA A O 1
ATOM 908 N N . ALA A 1 125 ? -2.313 14.080 14.371 1.00 96.50 125 ALA A N 1
ATOM 909 C CA . ALA A 1 125 ? -2.616 14.744 13.108 1.00 96.50 125 ALA A CA 1
ATOM 910 C C . ALA A 1 125 ? -3.559 13.884 12.256 1.00 96.50 125 ALA A C 1
ATOM 912 O O . ALA A 1 125 ? -4.634 14.344 11.854 1.00 96.50 125 ALA A O 1
ATOM 913 N N . TYR A 1 126 ? -3.238 12.597 12.100 1.00 96.25 126 TYR A N 1
ATOM 914 C CA . TYR A 1 126 ? -4.082 11.664 11.362 1.00 96.25 126 TYR A CA 1
ATOM 915 C C . TYR A 1 126 ? -5.476 11.491 11.979 1.00 96.25 126 TYR A C 1
ATOM 917 O O . TYR A 1 126 ? -6.501 11.589 11.300 1.00 96.25 126 TYR A O 1
ATOM 925 N N . ARG A 1 127 ? -5.549 11.294 13.298 1.00 95.25 127 ARG A N 1
ATOM 926 C CA . ARG A 1 127 ? -6.826 11.159 14.017 1.00 95.25 127 ARG A CA 1
ATOM 927 C C . ARG A 1 127 ? -7.671 12.426 13.942 1.00 95.25 127 ARG A C 1
ATOM 929 O O . ARG A 1 127 ? -8.896 12.338 13.930 1.00 95.25 127 ARG A O 1
ATOM 936 N N . THR A 1 128 ? -7.048 13.602 13.926 1.00 96.25 128 THR A N 1
ATOM 937 C CA . THR A 1 128 ? -7.755 14.880 13.758 1.00 96.25 128 THR A CA 1
ATOM 938 C C . THR A 1 128 ? -8.359 14.975 12.364 1.00 96.25 128 THR A C 1
ATOM 940 O O . THR A 1 128 ? -9.566 15.170 12.253 1.00 96.25 128 THR A O 1
ATOM 943 N N . TRP A 1 129 ? -7.570 14.694 11.324 1.00 95.25 129 TRP A N 1
ATOM 944 C CA . TRP A 1 129 ? -8.047 14.635 9.940 1.00 95.25 129 TRP A CA 1
ATOM 945 C C . TRP A 1 129 ? -9.274 13.726 9.780 1.00 95.25 129 TRP A C 1
ATOM 947 O O . TRP A 1 129 ? -10.276 14.105 9.174 1.00 95.25 129 TRP A O 1
ATOM 957 N N . ARG A 1 130 ? -9.222 12.540 10.394 1.00 93.25 130 ARG A N 1
ATOM 958 C CA . ARG A 1 130 ? -10.314 11.559 10.386 1.00 93.25 130 ARG A CA 1
ATOM 959 C C . ARG A 1 130 ? -11.565 12.034 11.120 1.00 93.25 130 ARG A C 1
ATOM 961 O O . ARG A 1 130 ? -12.668 11.844 10.616 1.00 93.25 130 ARG A O 1
ATOM 968 N N . ARG A 1 131 ? -11.412 12.657 12.294 1.00 93.25 131 ARG A N 1
ATOM 969 C CA . ARG A 1 131 ? -12.541 13.186 13.084 1.00 93.25 131 ARG A CA 1
ATOM 970 C C . ARG A 1 131 ? -13.274 14.326 12.382 1.00 93.25 131 ARG A C 1
ATOM 972 O O . ARG A 1 131 ? -14.467 14.484 12.597 1.00 93.25 131 ARG A O 1
ATOM 979 N N . GLU A 1 132 ? -12.595 15.067 11.513 1.00 93.62 132 GLU A N 1
ATOM 980 C CA . GLU A 1 132 ? -13.215 16.091 10.662 1.00 93.62 132 GLU A CA 1
ATOM 981 C C . GLU A 1 132 ? -14.022 15.508 9.485 1.00 93.62 132 GLU A C 1
ATOM 983 O O . GLU 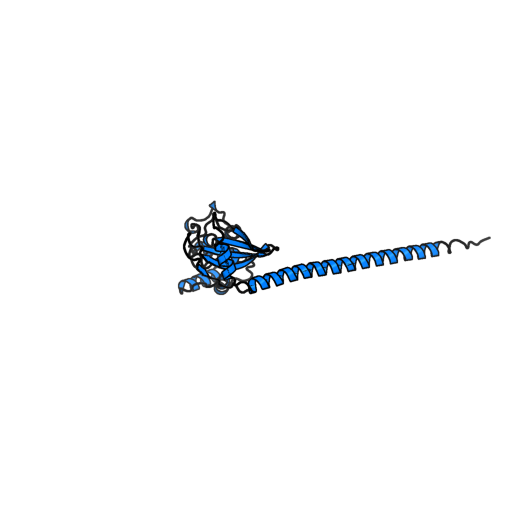A 1 132 ? -14.523 16.254 8.647 1.00 93.62 132 GLU A O 1
ATOM 988 N N . GLY A 1 133 ? -14.142 14.178 9.384 1.00 89.81 133 GLY A N 1
ATOM 989 C CA . GLY A 1 133 ? -14.872 13.506 8.308 1.00 89.81 133 GLY A CA 1
ATOM 990 C C . GLY A 1 133 ? -14.143 13.522 6.962 1.00 89.81 133 GLY A C 1
ATOM 991 O O . GLY A 1 133 ? -14.724 13.150 5.942 1.00 89.81 133 GLY A O 1
ATOM 992 N N . ARG A 1 134 ? -12.871 13.937 6.932 1.00 92.25 134 ARG A N 1
ATOM 993 C CA . ARG A 1 134 ? -12.076 13.970 5.704 1.00 92.25 134 ARG A CA 1
ATOM 994 C C . ARG A 1 134 ? -11.572 12.572 5.357 1.00 92.25 134 ARG A C 1
ATOM 996 O O . ARG A 1 134 ? -11.135 11.807 6.219 1.00 92.25 134 ARG A O 1
ATOM 1003 N N . ARG A 1 135 ? -11.590 12.252 4.063 1.00 92.81 135 ARG A N 1
ATOM 1004 C CA . ARG A 1 135 ? -11.024 11.015 3.510 1.00 92.81 135 ARG A CA 1
ATOM 1005 C C . ARG A 1 135 ? -9.752 11.323 2.737 1.00 92.81 135 ARG A C 1
ATOM 1007 O O . ARG A 1 135 ? -9.652 12.365 2.095 1.00 92.81 135 ARG A O 1
ATOM 1014 N N . LEU A 1 136 ? -8.795 10.408 2.802 1.00 91.50 136 LEU A N 1
ATOM 1015 C CA . LEU A 1 136 ? -7.634 10.420 1.923 1.00 91.50 136 LEU A CA 1
ATOM 1016 C C . LEU A 1 136 ? -8.088 10.052 0.512 1.00 91.50 136 LEU A C 1
ATOM 1018 O O . LEU A 1 136 ? -8.851 9.097 0.341 1.00 91.50 136 LEU A O 1
ATOM 1022 N N . VAL A 1 137 ? -7.626 10.808 -0.480 1.00 87.50 137 VAL A N 1
ATOM 1023 C CA . VAL A 1 137 ? -7.908 10.535 -1.896 1.00 87.50 137 VAL A CA 1
ATOM 1024 C C . VAL A 1 137 ? -6.802 9.669 -2.490 1.00 87.50 137 VAL A C 1
ATOM 1026 O O . VAL A 1 137 ? -7.048 8.886 -3.404 1.00 87.50 137 VAL A O 1
ATOM 1029 N N . ARG A 1 138 ? -5.581 9.798 -1.965 1.00 85.62 138 ARG A N 1
ATOM 1030 C CA . ARG A 1 138 ? -4.393 9.049 -2.376 1.00 85.62 138 ARG A CA 1
ATOM 1031 C C . ARG A 1 138 ? -3.635 8.545 -1.157 1.00 85.62 138 ARG A C 1
ATOM 1033 O O . ARG A 1 138 ? -3.693 9.152 -0.091 1.00 85.62 138 ARG A O 1
ATOM 1040 N N . VAL A 1 139 ? -2.851 7.487 -1.350 1.00 88.12 139 VAL A N 1
ATOM 1041 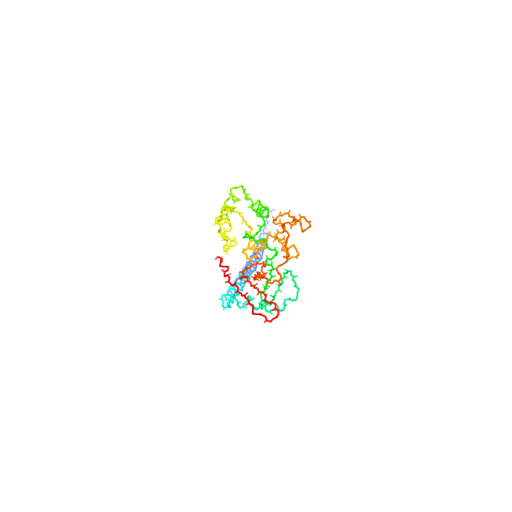C CA . VAL A 1 139 ? -1.924 6.982 -0.326 1.00 88.12 139 VAL A CA 1
ATOM 1042 C C . VAL A 1 139 ? -0.951 8.084 0.119 1.00 88.12 139 VAL A C 1
ATOM 1044 O O . VAL A 1 139 ? -0.775 8.290 1.312 1.00 88.12 139 VAL A O 1
ATOM 1047 N N . ASP A 1 140 ? -0.419 8.887 -0.807 1.00 86.81 140 ASP A N 1
ATOM 1048 C CA . ASP A 1 140 ? 0.501 9.993 -0.484 1.00 86.81 140 ASP A CA 1
ATOM 1049 C C . ASP A 1 140 ? -0.108 11.081 0.409 1.00 86.81 140 ASP A C 1
ATOM 1051 O O . ASP A 1 140 ? 0.619 11.819 1.075 1.00 86.81 140 ASP A O 1
ATOM 1055 N N . ASP A 1 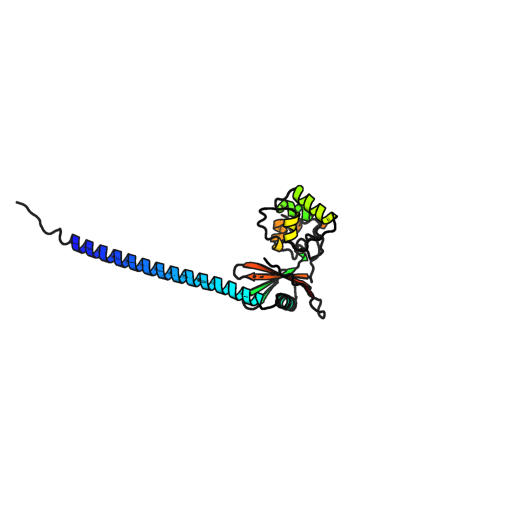141 ? -1.436 11.229 0.417 1.00 90.19 141 ASP A N 1
ATOM 1056 C CA . ASP A 1 141 ? -2.093 12.210 1.284 1.00 90.19 141 ASP A CA 1
ATOM 1057 C C . ASP A 1 141 ? -1.878 11.849 2.756 1.00 90.19 141 ASP A C 1
ATOM 1059 O O . ASP A 1 141 ? -1.825 12.736 3.602 1.00 90.19 141 ASP A O 1
ATOM 1063 N N . PHE A 1 142 ? -1.682 10.565 3.064 1.00 93.12 142 PHE A N 1
ATOM 1064 C CA . PHE A 1 142 ? -1.350 10.114 4.408 1.00 93.12 142 PHE A CA 1
ATOM 1065 C C . PHE A 1 142 ? -0.049 10.736 4.907 1.00 93.12 142 PHE A C 1
ATOM 1067 O O . PHE A 1 142 ? -0.016 11.268 6.014 1.00 93.12 142 PHE A O 1
ATOM 1074 N N . ILE A 1 143 ? 0.996 10.747 4.074 1.00 91.00 143 ILE A N 1
ATOM 1075 C CA . ILE A 1 143 ? 2.294 11.341 4.417 1.00 91.00 143 ILE A CA 1
ATOM 1076 C C . ILE A 1 143 ? 2.139 12.852 4.615 1.00 91.00 143 ILE A C 1
ATOM 1078 O O . ILE A 1 143 ? 2.641 13.403 5.589 1.00 91.00 143 ILE A O 1
ATOM 1082 N N . ARG A 1 144 ? 1.364 13.524 3.751 1.00 89.88 144 ARG A N 1
ATOM 1083 C CA . ARG A 1 144 ? 1.083 14.965 3.893 1.00 89.88 144 ARG A CA 1
ATOM 1084 C C . ARG A 1 144 ? 0.338 15.304 5.181 1.00 89.88 144 ARG A C 1
ATOM 1086 O O . ARG A 1 144 ? 0.618 16.332 5.785 1.00 89.88 144 ARG A O 1
ATOM 1093 N N . VAL A 1 145 ? -0.632 14.477 5.567 1.00 93.25 145 VAL A N 1
ATOM 1094 C CA . VAL A 1 145 ? -1.462 14.690 6.762 1.00 93.25 145 VAL A CA 1
ATOM 1095 C C . VAL A 1 145 ? -0.683 14.388 8.038 1.00 93.25 145 VAL A C 1
ATOM 1097 O O . VAL A 1 145 ? -0.791 15.132 9.007 1.00 93.25 145 VAL A O 1
ATOM 1100 N N . THR A 1 146 ? 0.076 13.294 8.048 1.00 93.81 146 THR A N 1
ATOM 1101 C CA . THR A 1 146 ? 0.866 12.864 9.212 1.00 93.81 146 THR A CA 1
ATOM 1102 C C . THR A 1 146 ? 2.124 13.699 9.403 1.00 93.81 146 THR A C 1
ATOM 1104 O O . THR A 1 146 ? 2.533 13.900 10.537 1.00 93.81 146 THR A O 1
ATOM 1107 N N . GLY A 1 147 ? 2.721 14.203 8.320 1.00 90.81 147 GLY A N 1
ATOM 1108 C CA . GLY A 1 147 ? 3.998 14.913 8.360 1.00 90.81 147 GLY A CA 1
ATOM 1109 C C . GLY A 1 147 ? 5.214 13.992 8.479 1.00 90.81 147 GLY A C 1
ATOM 1110 O O . GLY A 1 147 ? 6.294 14.470 8.810 1.00 90.81 147 GLY A O 1
ATOM 1111 N N . LEU A 1 148 ? 5.060 12.690 8.215 1.00 89.19 148 LEU A N 1
ATOM 1112 C CA . LEU A 1 148 ? 6.156 11.721 8.250 1.00 89.19 148 LEU A CA 1
ATOM 1113 C C . LEU A 1 148 ? 7.264 12.092 7.242 1.00 89.19 148 LEU A C 1
ATOM 1115 O O . LEU A 1 148 ? 6.992 12.325 6.064 1.00 89.19 148 LEU A O 1
ATOM 1119 N N . VAL A 1 149 ? 8.521 12.119 7.696 1.00 81.94 149 VAL A N 1
ATOM 1120 C CA . VAL A 1 149 ? 9.705 12.466 6.885 1.00 81.94 149 VAL A CA 1
ATOM 1121 C C . VAL A 1 149 ? 10.673 11.287 6.847 1.00 81.94 149 VAL A C 1
ATOM 1123 O O . VAL A 1 149 ? 10.826 10.582 7.837 1.00 81.94 149 VAL A O 1
ATOM 1126 N N . GLY A 1 150 ? 11.356 11.080 5.716 1.00 68.06 150 GLY A N 1
ATOM 1127 C CA . GLY A 1 150 ? 12.399 10.048 5.602 1.00 68.06 150 GLY A CA 1
ATOM 1128 C C . GLY A 1 150 ? 11.862 8.617 5.556 1.00 68.06 150 GLY A C 1
ATOM 1129 O O . GLY A 1 150 ? 12.619 7.665 5.718 1.00 68.06 150 GLY A O 1
ATOM 1130 N N . VAL A 1 151 ? 10.560 8.464 5.325 1.00 66.94 151 VAL A N 1
ATOM 1131 C CA . VAL A 1 151 ? 9.926 7.168 5.118 1.00 66.94 151 VAL A CA 1
ATOM 1132 C C . VAL A 1 151 ? 10.237 6.707 3.696 1.00 66.94 151 VAL A C 1
ATOM 1134 O O . VAL A 1 151 ? 9.568 7.106 2.749 1.00 66.94 151 VAL A O 1
ATOM 1137 N N . ASP A 1 152 ? 11.267 5.873 3.556 1.00 56.66 152 ASP A N 1
ATOM 1138 C CA . ASP A 1 152 ? 11.688 5.253 2.283 1.00 56.66 152 ASP A CA 1
ATOM 1139 C C . ASP A 1 152 ? 10.815 4.039 1.895 1.00 56.66 152 ASP A C 1
ATOM 1141 O O . ASP A 1 152 ? 11.124 3.252 1.001 1.00 56.66 152 ASP A O 1
ATOM 1145 N N . ILE A 1 153 ? 9.698 3.853 2.601 1.00 59.72 153 ILE A N 1
ATOM 1146 C CA . ILE A 1 153 ? 8.720 2.825 2.280 1.00 59.72 153 ILE A CA 1
ATOM 1147 C C . ILE A 1 153 ? 7.833 3.363 1.170 1.00 59.72 153 ILE A C 1
ATOM 1149 O O . ILE A 1 153 ? 7.121 4.355 1.340 1.00 59.72 153 ILE A O 1
ATOM 1153 N N . ASP A 1 154 ? 7.849 2.658 0.042 1.00 74.19 154 ASP A N 1
ATOM 1154 C CA . ASP A 1 154 ? 6.834 2.768 -0.997 1.00 74.19 154 ASP A CA 1
ATOM 1155 C C . ASP A 1 154 ? 5.496 2.311 -0.397 1.00 74.19 154 ASP A C 1
ATOM 1157 O O . ASP A 1 154 ? 5.068 1.171 -0.559 1.00 74.19 154 ASP A O 1
ATOM 1161 N N . LEU A 1 155 ? 4.858 3.202 0.372 1.00 84.81 155 LEU A N 1
ATOM 1162 C CA . LEU A 1 155 ? 3.620 2.972 1.123 1.00 84.81 155 LEU A CA 1
ATOM 1163 C C . LEU A 1 155 ? 2.509 2.432 0.211 1.00 84.81 155 LEU A C 1
ATOM 1165 O O . LEU A 1 155 ? 1.592 1.755 0.661 1.00 84.81 155 LEU A O 1
ATOM 1169 N N . ARG A 1 156 ? 2.620 2.675 -1.096 1.00 79.88 156 ARG A N 1
ATOM 1170 C CA . ARG A 1 156 ? 1.715 2.173 -2.131 1.00 79.88 156 ARG A CA 1
ATOM 1171 C C . ARG A 1 156 ? 1.814 0.661 -2.344 1.00 79.88 156 ARG A C 1
ATOM 1173 O O . ARG A 1 156 ? 0.882 0.084 -2.889 1.00 79.88 156 ARG A O 1
ATOM 1180 N N . LYS A 1 157 ? 2.896 0.009 -1.910 1.00 82.12 157 LYS A N 1
ATOM 1181 C CA . LYS A 1 157 ? 3.031 -1.458 -1.927 1.00 82.12 157 LYS A CA 1
ATOM 1182 C C . LYS A 1 157 ? 2.221 -2.144 -0.834 1.00 82.12 157 LYS A C 1
ATOM 1184 O O . LYS A 1 157 ? 1.919 -3.323 -0.963 1.00 82.12 157 LYS A O 1
ATOM 1189 N N . VAL A 1 158 ? 1.906 -1.418 0.236 1.00 89.56 158 VAL A N 1
ATOM 1190 C CA . VAL A 1 158 ? 1.389 -1.991 1.488 1.00 89.56 158 VAL A CA 1
ATOM 1191 C C . VAL A 1 158 ? 0.060 -1.388 1.935 1.00 89.56 158 VAL A C 1
ATOM 1193 O O . VAL A 1 158 ? -0.635 -1.958 2.774 1.00 89.56 158 VAL A O 1
ATOM 1196 N N . ALA A 1 159 ? -0.316 -0.241 1.373 1.00 91.81 159 ALA A N 1
ATOM 1197 C CA . ALA A 1 159 ? -1.507 0.492 1.753 1.00 91.81 159 ALA A CA 1
ATOM 1198 C C . ALA A 1 159 ? -2.359 0.887 0.546 1.00 91.81 159 ALA A C 1
ATOM 1200 O O . ALA A 1 159 ? -1.891 1.050 -0.580 1.00 91.81 159 ALA A O 1
ATOM 1201 N N . THR A 1 160 ? -3.640 1.095 0.820 1.00 91.56 160 THR A N 1
ATOM 1202 C CA . THR A 1 160 ? -4.649 1.563 -0.126 1.00 91.56 160 THR A CA 1
ATOM 1203 C C . THR A 1 160 ? -5.568 2.574 0.556 1.00 91.56 160 THR A C 1
ATOM 1205 O O . THR A 1 160 ? -5.519 2.778 1.765 1.00 91.56 160 THR A O 1
ATOM 1208 N N . VAL A 1 161 ? -6.415 3.241 -0.220 1.00 90.81 161 VAL A N 1
ATOM 1209 C CA . VAL A 1 161 ? -7.484 4.119 0.293 1.00 90.81 161 VAL A CA 1
ATOM 1210 C C . VAL A 1 161 ? -8.869 3.684 -0.204 1.00 90.81 161 VAL A C 1
ATOM 1212 O O . VAL A 1 161 ? -9.844 4.431 -0.062 1.00 90.81 161 VAL A O 1
ATOM 1215 N N . HIS A 1 162 ? -8.931 2.504 -0.835 1.00 85.69 162 HIS A N 1
ATOM 1216 C CA . HIS A 1 162 ? -10.031 2.062 -1.690 1.00 85.69 162 HIS A CA 1
ATOM 1217 C C . HIS A 1 162 ? -10.618 0.682 -1.345 1.00 85.69 162 HIS A C 1
ATOM 1219 O O . HIS A 1 162 ? -11.583 0.293 -1.998 1.00 85.69 162 HIS A O 1
ATOM 1225 N N . SER A 1 163 ? -10.083 -0.072 -0.377 1.00 86.94 163 SER A N 1
ATOM 1226 C CA . SER A 1 163 ? -10.633 -1.401 -0.053 1.00 86.94 163 SER A CA 1
ATOM 1227 C C . SER A 1 163 ? -11.897 -1.317 0.809 1.00 86.94 163 SER A C 1
ATOM 1229 O O . SER A 1 163 ? -12.746 -2.204 0.761 1.00 86.94 163 SER A O 1
ATOM 1231 N N . GLY A 1 164 ? -12.034 -0.249 1.596 1.00 88.25 164 GLY A N 1
ATOM 1232 C CA . GLY A 1 164 ? -13.104 -0.038 2.561 1.00 88.25 164 GLY A CA 1
ATOM 1233 C C . GLY A 1 164 ? -13.005 -0.914 3.812 1.00 88.25 164 GLY A C 1
ATOM 1234 O O . GLY A 1 164 ? -13.883 -0.812 4.668 1.00 88.25 164 GLY A O 1
ATOM 1235 N N . ARG A 1 165 ? -11.966 -1.746 3.947 1.00 91.00 165 ARG A N 1
ATOM 1236 C CA . ARG A 1 165 ? -11.870 -2.777 4.990 1.00 91.00 165 ARG A CA 1
ATOM 1237 C C . ARG A 1 165 ? -11.219 -2.260 6.268 1.00 91.00 165 ARG A C 1
ATOM 1239 O O . ARG A 1 165 ? -10.361 -1.384 6.239 1.00 91.00 165 ARG A O 1
ATOM 1246 N N . THR A 1 166 ? -11.627 -2.829 7.398 1.00 93.75 166 THR A N 1
ATOM 1247 C CA . THR A 1 166 ? -11.064 -2.509 8.719 1.00 93.75 166 THR A CA 1
ATOM 1248 C C . THR A 1 166 ? -9.781 -3.273 9.030 1.00 93.75 166 THR A C 1
ATOM 1250 O O . THR A 1 166 ? -9.033 -2.868 9.914 1.00 93.75 166 THR A O 1
ATOM 1253 N N . GLY A 1 167 ? -9.518 -4.361 8.313 1.00 93.94 167 GLY A N 1
ATOM 1254 C CA . GLY A 1 167 ? -8.347 -5.207 8.489 1.00 93.94 167 GLY A CA 1
ATOM 1255 C C . GLY A 1 167 ? -7.693 -5.553 7.157 1.00 93.94 167 GLY A C 1
ATOM 1256 O O . GLY A 1 167 ? -8.105 -5.061 6.106 1.00 93.94 167 GLY A O 1
ATOM 1257 N N . ILE A 1 168 ? -6.701 -6.430 7.229 1.00 94.12 168 ILE A N 1
ATOM 1258 C CA . ILE A 1 168 ? -6.009 -7.038 6.096 1.00 94.12 168 ILE A CA 1
ATOM 1259 C C . ILE A 1 168 ? -6.432 -8.498 5.963 1.00 94.12 168 ILE A C 1
ATOM 1261 O O . ILE A 1 168 ? -6.765 -9.155 6.949 1.00 94.12 168 ILE A O 1
ATOM 1265 N N . SER A 1 169 ? -6.461 -8.998 4.738 1.00 92.81 169 SER A N 1
ATOM 1266 C CA . SER A 1 169 ? -6.628 -10.418 4.461 1.00 92.81 169 SER A CA 1
ATOM 1267 C C . SER A 1 169 ? -5.255 -11.063 4.383 1.00 92.81 169 SER A C 1
ATOM 1269 O O . SER A 1 169 ? -4.533 -10.762 3.436 1.00 92.81 169 SER A O 1
ATOM 1271 N N . PRO A 1 170 ? -4.872 -11.896 5.366 1.00 89.69 170 PRO A N 1
ATOM 1272 C CA . PRO A 1 170 ? -3.531 -12.465 5.402 1.00 89.69 170 PRO A CA 1
ATOM 1273 C C . PRO A 1 170 ? -3.270 -13.405 4.222 1.00 89.69 170 PRO A C 1
ATOM 1275 O O . PRO A 1 170 ? -2.172 -13.377 3.682 1.00 89.69 170 PRO A O 1
ATOM 1278 N N . GLU A 1 171 ? -4.302 -14.119 3.761 1.00 87.62 171 GLU A N 1
ATOM 1279 C CA . GLU A 1 171 ? -4.233 -15.037 2.616 1.00 87.62 171 GLU A CA 1
ATOM 1280 C C . GLU A 1 171 ? -3.703 -14.352 1.347 1.00 87.62 171 GLU A C 1
ATOM 1282 O O . GLU A 1 171 ? -2.904 -14.934 0.631 1.00 87.62 171 GLU A O 1
ATOM 1287 N N . VAL A 1 172 ? -4.100 -13.095 1.101 1.00 86.88 172 VAL A N 1
ATOM 1288 C CA . VAL A 1 172 ? -3.736 -12.334 -0.112 1.00 86.88 172 VAL A CA 1
ATOM 1289 C C . VAL A 1 172 ? -2.827 -11.131 0.179 1.00 86.88 172 VAL A C 1
ATOM 1291 O O . VAL A 1 172 ? -2.608 -10.282 -0.691 1.00 86.88 172 VAL A O 1
ATOM 1294 N N . ALA A 1 173 ? -2.335 -10.992 1.413 1.00 88.44 173 ALA A N 1
ATOM 1295 C CA . ALA A 1 173 ? -1.468 -9.885 1.798 1.00 88.44 173 ALA A CA 1
ATOM 1296 C C . ALA A 1 173 ? -0.049 -10.098 1.244 1.00 88.44 173 ALA A C 1
ATOM 1298 O O . ALA A 1 173 ? 0.552 -11.147 1.476 1.00 88.44 173 ALA A O 1
ATOM 1299 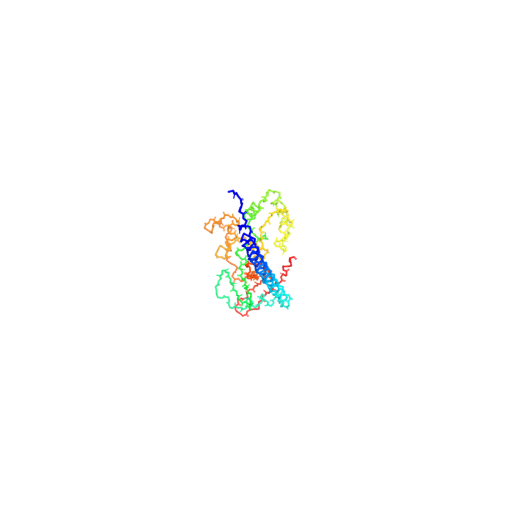N N . PRO A 1 174 ? 0.552 -9.100 0.567 1.00 86.69 174 PRO A N 1
ATOM 1300 C CA . PRO A 1 174 ? 1.978 -9.136 0.269 1.00 86.69 174 PRO A CA 1
ATOM 1301 C C . PRO A 1 174 ? 2.799 -9.306 1.550 1.00 86.69 174 PRO A C 1
ATOM 1303 O O . PRO A 1 174 ? 2.480 -8.689 2.568 1.00 86.69 174 PRO A O 1
ATOM 1306 N N . SER A 1 175 ? 3.911 -10.043 1.478 1.00 85.81 175 SER A N 1
ATOM 1307 C CA . SER A 1 175 ? 4.853 -10.193 2.602 1.00 85.81 175 SER A CA 1
ATOM 1308 C C . SER A 1 175 ? 5.251 -8.844 3.207 1.00 85.81 175 SER A C 1
ATOM 1310 O O . SER A 1 175 ? 5.239 -8.679 4.424 1.00 85.81 175 SER A O 1
ATOM 1312 N N . ASP A 1 176 ? 5.472 -7.845 2.345 1.00 87.38 176 ASP A N 1
ATOM 1313 C CA . ASP A 1 176 ? 5.838 -6.480 2.724 1.00 87.38 176 ASP A CA 1
ATOM 1314 C C . ASP A 1 176 ? 4.821 -5.832 3.689 1.00 87.38 176 ASP A C 1
ATOM 1316 O O . ASP A 1 176 ? 5.199 -4.992 4.505 1.00 87.38 176 ASP A O 1
ATOM 1320 N N . VAL A 1 177 ? 3.532 -6.202 3.623 1.00 90.38 177 VAL A N 1
ATOM 1321 C CA . VAL A 1 177 ? 2.489 -5.684 4.528 1.00 90.38 177 VAL A CA 1
ATOM 1322 C C . VAL A 1 177 ? 2.688 -6.219 5.939 1.00 90.38 177 VAL A C 1
ATOM 1324 O O . VAL A 1 177 ? 2.697 -5.441 6.895 1.00 90.38 177 VAL A O 1
ATOM 1327 N N . LEU A 1 178 ? 2.854 -7.537 6.065 1.00 89.12 178 LEU A N 1
ATOM 1328 C CA . LEU A 1 178 ? 3.030 -8.222 7.345 1.00 89.12 178 LEU A CA 1
ATOM 1329 C C . LEU A 1 178 ? 4.374 -7.851 7.990 1.00 89.12 178 LEU A C 1
ATOM 1331 O O . LEU A 1 178 ? 4.430 -7.521 9.179 1.00 89.12 178 LEU A O 1
ATOM 1335 N N . ASP A 1 179 ? 5.434 -7.769 7.183 1.00 88.50 179 ASP A N 1
ATOM 1336 C CA . ASP A 1 179 ? 6.762 -7.319 7.607 1.00 88.50 179 ASP A CA 1
ATOM 1337 C C . ASP A 1 179 ? 6.731 -5.876 8.131 1.00 88.50 179 ASP A C 1
ATOM 1339 O O . ASP A 1 179 ? 7.333 -5.551 9.169 1.00 88.50 179 ASP A O 1
ATOM 1343 N N . LEU A 1 180 ? 5.977 -5.002 7.453 1.00 88.56 180 LEU A N 1
ATOM 1344 C CA . LEU A 1 180 ? 5.837 -3.611 7.860 1.00 88.56 180 LEU A CA 1
ATOM 1345 C C . LEU A 1 180 ? 5.178 -3.489 9.230 1.00 88.56 180 LEU A C 1
ATOM 1347 O O . LEU A 1 180 ? 5.696 -2.773 10.083 1.00 88.56 180 LEU A O 1
ATOM 1351 N N . ILE A 1 181 ? 4.086 -4.204 9.493 1.00 89.00 181 ILE A N 1
ATOM 1352 C CA . ILE A 1 181 ? 3.447 -4.183 10.820 1.00 89.00 181 ILE A CA 1
ATOM 1353 C C . ILE A 1 181 ? 4.202 -5.036 11.853 1.00 89.00 181 ILE A C 1
ATOM 1355 O O . ILE A 1 181 ? 3.966 -4.902 13.059 1.00 89.00 181 ILE A O 1
ATOM 1359 N N . GLY A 1 182 ? 5.174 -5.834 11.403 1.00 85.38 182 GLY A N 1
ATOM 1360 C CA . GLY A 1 182 ? 6.036 -6.662 12.239 1.00 85.38 182 GLY A CA 1
ATOM 1361 C C . GLY A 1 182 ? 5.261 -7.770 12.942 1.00 85.38 182 GLY A C 1
ATOM 1362 O O . GLY A 1 182 ? 5.477 -7.988 14.133 1.00 85.38 182 GLY A O 1
ATOM 1363 N N . MET A 1 183 ? 4.322 -8.398 12.235 1.00 85.50 183 MET A N 1
ATOM 1364 C CA . MET A 1 183 ? 3.503 -9.505 12.733 1.00 85.50 183 MET A CA 1
ATOM 1365 C C . MET A 1 183 ? 3.500 -10.643 11.720 1.00 85.50 183 MET A C 1
ATOM 1367 O O . MET A 1 183 ? 3.577 -10.397 10.519 1.00 85.50 183 MET A O 1
ATOM 1371 N N . SER A 1 184 ? 3.397 -11.880 12.203 1.00 86.44 184 SER A N 1
ATOM 1372 C CA . SER A 1 184 ? 3.119 -13.019 11.332 1.00 86.44 184 SER A CA 1
ATOM 1373 C C . SER A 1 184 ? 1.615 -13.134 11.070 1.00 86.44 184 SER A C 1
ATOM 1375 O O . SER A 1 184 ? 0.804 -12.600 11.829 1.00 86.44 184 SER A O 1
ATOM 1377 N N . GLU A 1 185 ? 1.236 -13.860 10.019 1.00 83.56 185 GLU A N 1
ATOM 1378 C CA . GLU A 1 185 ? -0.165 -14.168 9.697 1.00 83.56 185 GLU A CA 1
ATOM 1379 C C . GLU A 1 185 ? -0.936 -14.760 10.892 1.00 83.56 185 GLU A C 1
ATOM 1381 O O . GLU A 1 185 ? -2.079 -14.380 11.137 1.00 83.56 185 GLU A O 1
ATOM 1386 N N . ASN A 1 186 ? -0.289 -15.618 11.687 1.00 84.94 186 ASN A N 1
ATOM 1387 C CA . ASN A 1 186 ? -0.912 -16.285 12.834 1.00 84.94 186 ASN A CA 1
ATOM 1388 C C . ASN A 1 186 ? -1.026 -15.393 14.082 1.00 84.94 186 ASN A C 1
ATOM 1390 O O . ASN A 1 186 ? -1.743 -15.745 15.016 1.00 84.94 186 ASN A O 1
ATOM 1394 N N . ASP A 1 187 ? -0.321 -14.259 14.108 1.00 88.31 187 ASP A N 1
ATOM 1395 C CA . ASP A 1 187 ? -0.253 -13.358 15.265 1.00 88.31 187 ASP A CA 1
ATOM 1396 C C . ASP A 1 187 ? -1.133 -12.110 15.098 1.00 88.31 187 ASP A C 1
ATOM 1398 O O . ASP A 1 187 ? -1.138 -11.225 15.960 1.00 88.31 187 ASP A O 1
ATOM 1402 N N . LEU A 1 188 ? -1.868 -12.008 13.985 1.00 88.88 188 LEU A N 1
ATOM 1403 C CA . LEU A 1 188 ? -2.751 -10.879 13.736 1.00 88.88 188 LEU A CA 1
ATOM 1404 C C . LEU A 1 188 ? -3.920 -10.875 14.732 1.00 88.88 188 LEU A C 1
ATOM 1406 O O . LEU A 1 188 ? -4.650 -11.862 14.836 1.00 88.88 188 LEU A O 1
ATOM 1410 N N . PRO A 1 189 ? -4.165 -9.751 15.431 1.00 93.19 189 PRO A N 1
ATOM 1411 C CA . PRO A 1 189 ? -5.373 -9.594 16.226 1.00 93.19 189 PRO A CA 1
ATOM 1412 C C . PRO A 1 189 ? -6.618 -9.783 15.355 1.00 93.19 189 PRO A C 1
ATOM 1414 O O . PRO A 1 189 ? -6.664 -9.275 14.236 1.00 93.19 189 PRO A O 1
ATOM 1417 N N . GLU A 1 190 ? -7.656 -10.436 15.879 1.00 91.69 190 GLU A N 1
ATOM 1418 C CA . GLU A 1 190 ? -8.881 -10.753 15.127 1.00 91.69 190 GLU A CA 1
ATOM 1419 C C . GLU A 1 190 ? -9.509 -9.503 14.485 1.00 91.69 190 GLU A C 1
ATOM 1421 O O . GLU A 1 190 ? -9.937 -9.524 13.335 1.00 91.69 190 GLU A O 1
ATOM 1426 N N . GLN A 1 191 ? -9.461 -8.361 15.176 1.00 92.00 191 GLN A N 1
ATOM 1427 C CA . GLN A 1 191 ? -9.953 -7.080 14.664 1.00 92.00 191 GLN A CA 1
ATOM 1428 C C . GLN A 1 191 ? -9.149 -6.500 13.482 1.00 92.00 191 GLN A C 1
ATOM 1430 O O . GLN A 1 191 ? -9.585 -5.524 12.868 1.00 92.00 191 GLN A O 1
ATOM 1435 N N . TRP A 1 192 ? -7.957 -7.032 13.201 1.00 94.25 192 TRP A N 1
ATOM 1436 C CA . TRP A 1 192 ? -7.105 -6.658 12.066 1.00 94.25 192 TRP A CA 1
ATOM 1437 C C . TRP A 1 192 ? -7.207 -7.653 10.916 1.00 94.25 192 TRP A C 1
ATOM 1439 O O . TRP A 1 192 ? -6.643 -7.389 9.858 1.00 94.25 192 TRP A O 1
ATOM 1449 N N . VAL A 1 193 ? -7.941 -8.750 11.088 1.00 94.25 193 VAL A N 1
ATOM 1450 C CA . VAL A 1 193 ? -8.180 -9.731 10.035 1.00 94.25 193 VAL A CA 1
ATOM 1451 C C . VAL A 1 193 ? -9.472 -9.376 9.306 1.00 94.25 193 VAL A C 1
ATOM 1453 O O . VAL A 1 193 ? -10.493 -9.042 9.905 1.00 94.25 193 VAL A O 1
ATOM 1456 N N . SER A 1 194 ? -9.440 -9.429 7.980 1.00 92.00 194 SER A N 1
ATOM 1457 C CA . SER A 1 194 ? -10.639 -9.317 7.155 1.00 92.00 194 SER A CA 1
ATOM 1458 C C . SER A 1 194 ? -10.578 -10.309 5.991 1.00 92.00 194 SER A C 1
ATOM 1460 O O . SER A 1 194 ? -9.485 -10.692 5.592 1.00 92.00 194 SER A O 1
ATOM 1462 N N . PRO A 1 195 ? -11.718 -10.727 5.410 1.00 89.19 195 PRO A N 1
ATOM 1463 C CA . PRO A 1 195 ? -11.683 -11.583 4.221 1.00 89.19 195 PRO A CA 1
ATOM 1464 C C . PRO A 1 195 ? -10.962 -10.898 3.044 1.00 89.19 195 PRO A C 1
ATOM 1466 O O . PRO A 1 195 ? -10.811 -9.676 3.055 1.00 89.19 195 PRO A O 1
ATOM 1469 N N . ALA A 1 196 ? -10.595 -11.623 1.990 1.00 86.69 196 ALA A N 1
ATOM 1470 C CA . ALA A 1 196 ? -10.136 -10.994 0.747 1.00 86.69 196 ALA A CA 1
ATOM 1471 C C . ALA A 1 196 ? -11.236 -10.101 0.126 1.00 86.69 196 ALA A C 1
ATOM 1473 O O . ALA A 1 196 ? -12.425 -10.208 0.468 1.00 86.69 196 ALA A O 1
ATOM 1474 N N . SER A 1 197 ? -10.877 -9.185 -0.786 1.00 83.19 197 SER A N 1
ATOM 1475 C CA . SER A 1 197 ? -11.899 -8.534 -1.614 1.00 83.19 197 SER A CA 1
ATOM 1476 C C . SER A 1 197 ? -12.522 -9.564 -2.548 1.00 83.19 197 SER A C 1
ATOM 1478 O O . SER A 1 197 ? -13.744 -9.649 -2.632 1.00 83.19 197 SER A O 1
ATOM 1480 N N . GLY A 1 198 ? -11.696 -10.333 -3.252 1.00 79.12 198 GLY A N 1
ATOM 1481 C CA . GLY A 1 198 ? -12.092 -11.276 -4.294 1.00 79.12 198 GLY A CA 1
ATOM 1482 C C . GLY A 1 198 ? -12.576 -10.612 -5.587 1.00 79.12 198 GLY A C 1
ATOM 1483 O O . GLY A 1 198 ? -12.829 -11.304 -6.567 1.00 79.12 198 GLY A O 1
ATOM 1484 N N . HIS A 1 199 ? -12.729 -9.284 -5.613 1.00 78.12 199 HIS A N 1
ATOM 1485 C CA . HIS A 1 199 ? -13.264 -8.562 -6.770 1.00 78.12 199 HIS A CA 1
ATOM 1486 C C . HIS A 1 199 ? -12.617 -7.200 -7.022 1.00 78.12 199 HIS A C 1
ATOM 1488 O O . HIS A 1 199 ? -12.744 -6.695 -8.129 1.00 78.12 199 HIS A O 1
ATOM 1494 N N . THR A 1 200 ? -11.927 -6.579 -6.064 1.00 82.38 200 THR A N 1
ATOM 1495 C CA . THR A 1 200 ? -11.249 -5.291 -6.273 1.00 82.38 200 THR A CA 1
ATOM 1496 C C . THR A 1 200 ? -9.742 -5.480 -6.271 1.00 82.38 200 THR A C 1
ATOM 1498 O O . THR A 1 200 ? -9.169 -5.988 -5.309 1.00 82.38 200 THR A O 1
ATOM 1501 N N . PHE A 1 201 ? -9.099 -5.025 -7.342 1.00 84.19 201 PHE A N 1
ATOM 1502 C CA . PHE A 1 201 ? -7.682 -5.256 -7.577 1.00 84.19 201 PHE A CA 1
ATOM 1503 C C . PHE A 1 201 ? -6.961 -3.954 -7.892 1.00 84.19 201 PHE A C 1
ATOM 1505 O O . PHE A 1 201 ? -7.429 -3.139 -8.693 1.00 84.19 201 PHE A O 1
ATOM 1512 N N . MET A 1 202 ? -5.798 -3.777 -7.278 1.00 85.00 202 MET A N 1
ATOM 1513 C CA . MET A 1 202 ? -4.796 -2.826 -7.723 1.00 85.00 202 MET A CA 1
ATOM 1514 C C . MET A 1 202 ? -4.007 -3.458 -8.867 1.00 85.00 202 MET A C 1
ATOM 1516 O O . MET A 1 202 ? -3.569 -4.602 -8.775 1.00 85.00 202 MET A O 1
ATOM 1520 N N . VAL A 1 203 ? -3.845 -2.707 -9.952 1.00 81.81 203 VAL A N 1
ATOM 1521 C CA . VAL A 1 203 ? -3.123 -3.156 -11.142 1.00 81.81 203 VAL A CA 1
ATOM 1522 C C . VAL A 1 203 ? -1.789 -2.438 -11.199 1.00 81.81 203 VAL A C 1
ATOM 1524 O O . VAL A 1 203 ? -1.750 -1.210 -11.299 1.00 81.81 203 VAL A O 1
ATOM 1527 N N . ASN A 1 204 ? -0.703 -3.199 -11.183 1.00 82.38 204 ASN A N 1
ATOM 1528 C CA . ASN A 1 204 ? 0.657 -2.701 -11.314 1.00 82.38 204 ASN A CA 1
ATOM 1529 C C . ASN A 1 204 ? 1.274 -3.187 -12.628 1.00 82.38 204 ASN A C 1
ATOM 1531 O O . ASN A 1 204 ? 1.001 -4.289 -13.088 1.00 82.38 204 ASN A O 1
ATOM 1535 N N . ILE A 1 205 ? 2.159 -2.391 -13.219 1.00 79.19 205 ILE A N 1
ATOM 1536 C CA . ILE A 1 205 ? 3.134 -2.879 -14.197 1.00 79.19 205 ILE A CA 1
ATOM 1537 C C . ILE A 1 205 ? 4.434 -3.145 -13.460 1.00 79.19 205 ILE A C 1
ATOM 1539 O O . ILE A 1 205 ? 4.948 -2.263 -12.775 1.00 79.19 205 ILE A O 1
ATOM 1543 N N . VAL A 1 206 ? 4.983 -4.333 -13.652 1.00 77.62 206 VAL A N 1
ATOM 1544 C CA . VAL A 1 206 ? 6.310 -4.722 -13.198 1.00 77.62 206 VAL A CA 1
ATOM 1545 C C . VAL A 1 206 ? 7.269 -4.582 -14.377 1.00 77.62 206 VAL A C 1
ATOM 1547 O O . VAL A 1 206 ? 7.086 -5.187 -15.438 1.00 77.62 206 VAL A O 1
ATOM 1550 N N . SER A 1 207 ? 8.275 -3.724 -14.224 1.00 70.31 207 SER A N 1
ATOM 1551 C CA . SER A 1 207 ? 9.353 -3.594 -15.201 1.00 70.31 207 SER A CA 1
ATOM 1552 C C . SER A 1 207 ? 10.291 -4.811 -15.145 1.00 70.31 207 SER A C 1
ATOM 1554 O O . SER A 1 207 ? 10.364 -5.485 -14.117 1.00 70.31 207 SER A O 1
ATOM 1556 N N . PRO A 1 208 ? 11.111 -5.052 -16.186 1.00 65.94 208 PRO A N 1
ATOM 1557 C CA . PRO A 1 208 ? 12.151 -6.084 -16.139 1.00 65.94 208 PRO A CA 1
ATOM 1558 C C . PRO A 1 208 ? 13.171 -5.901 -14.999 1.00 65.94 208 PRO A C 1
ATOM 1560 O O . PRO A 1 208 ? 13.838 -6.854 -14.615 1.00 65.94 208 PRO A O 1
ATOM 1563 N N . SER A 1 209 ? 13.299 -4.685 -14.451 1.00 67.56 209 SER A N 1
ATOM 1564 C CA . SER A 1 209 ? 14.127 -4.390 -13.273 1.00 67.56 209 SER A CA 1
ATOM 1565 C C . SER A 1 209 ? 13.445 -4.722 -11.937 1.00 67.56 209 SER A C 1
ATOM 1567 O O . SER A 1 209 ? 14.019 -4.441 -10.891 1.00 67.56 209 SER A O 1
ATOM 1569 N N . GLY A 1 210 ? 12.222 -5.266 -11.952 1.00 65.31 210 GLY A N 1
ATOM 1570 C CA . GLY A 1 210 ? 11.419 -5.550 -10.757 1.00 65.31 210 GLY A CA 1
ATOM 1571 C C . GLY A 1 210 ? 10.718 -4.323 -10.164 1.00 65.31 210 GLY A C 1
ATOM 1572 O O . GLY A 1 210 ? 10.140 -4.393 -9.082 1.00 65.31 210 GLY A O 1
ATOM 1573 N N . THR A 1 211 ? 10.754 -3.176 -10.847 1.00 68.06 211 THR A N 1
ATOM 1574 C CA . THR A 1 211 ? 10.101 -1.950 -10.377 1.00 68.06 211 THR A CA 1
ATOM 1575 C C . THR A 1 211 ? 8.602 -2.036 -10.645 1.00 68.06 211 THR A C 1
ATOM 1577 O O . THR A 1 211 ? 8.183 -2.182 -11.793 1.00 68.06 211 THR A O 1
ATOM 1580 N N . ARG A 1 212 ? 7.790 -1.917 -9.590 1.00 74.31 212 ARG A N 1
ATOM 1581 C CA . ARG A 1 212 ? 6.326 -1.876 -9.679 1.00 74.31 212 ARG A CA 1
ATOM 1582 C C . ARG A 1 212 ? 5.850 -0.444 -9.898 1.00 74.31 212 ARG A C 1
ATOM 1584 O O . ARG A 1 212 ? 6.259 0.467 -9.186 1.00 74.31 212 ARG A O 1
ATOM 1591 N N . ARG A 1 213 ? 4.949 -0.247 -10.855 1.00 74.38 213 ARG A N 1
ATOM 1592 C CA . ARG A 1 213 ? 4.252 1.017 -11.097 1.00 74.38 213 ARG A CA 1
ATOM 1593 C C . ARG A 1 213 ? 2.753 0.775 -11.077 1.00 74.38 213 ARG A C 1
ATOM 1595 O O . ARG A 1 213 ? 2.234 0.116 -11.974 1.00 74.38 213 ARG A O 1
ATOM 1602 N N . GLY A 1 214 ? 2.057 1.357 -10.108 1.00 73.69 214 GLY A N 1
ATOM 1603 C CA . GLY A 1 214 ? 0.598 1.318 -10.072 1.00 73.69 214 GLY A CA 1
ATOM 1604 C C . GLY A 1 214 ? -0.017 2.035 -11.276 1.00 73.69 214 GLY A C 1
ATOM 1605 O O . GLY A 1 214 ? 0.316 3.186 -11.566 1.00 73.69 214 GLY A O 1
ATOM 1606 N N . LEU A 1 215 ? -0.922 1.356 -11.974 1.00 72.62 215 LEU A N 1
ATOM 1607 C CA . LEU A 1 215 ? -1.729 1.913 -13.061 1.00 72.62 215 LEU A CA 1
ATOM 1608 C C . LEU A 1 215 ? -3.080 2.436 -12.575 1.00 72.62 215 LEU A C 1
ATOM 1610 O O . LEU A 1 215 ? -3.593 3.406 -13.131 1.00 72.62 215 LEU A O 1
ATOM 1614 N N . GLY A 1 216 ? -3.661 1.786 -11.568 1.00 73.06 216 GLY A N 1
ATOM 1615 C CA . GLY A 1 216 ? -4.979 2.121 -11.045 1.00 73.06 216 GLY A CA 1
ATOM 1616 C C . GLY A 1 216 ? -5.619 0.954 -10.303 1.00 73.06 216 GLY A C 1
ATOM 1617 O O . GLY A 1 216 ? -4.964 -0.044 -10.003 1.00 73.06 216 GLY A O 1
ATOM 1618 N N . ILE A 1 217 ? -6.913 1.093 -10.016 1.00 76.25 217 ILE A N 1
ATOM 1619 C CA . ILE A 1 217 ? -7.723 0.072 -9.350 1.00 76.25 217 ILE A CA 1
ATOM 1620 C C . ILE A 1 217 ? -8.916 -0.259 -10.236 1.00 76.25 217 ILE A C 1
ATOM 1622 O O . ILE A 1 217 ? -9.530 0.624 -10.843 1.00 76.25 217 ILE A O 1
ATOM 1626 N N . GLY A 1 218 ? -9.276 -1.531 -10.304 1.00 74.19 218 GLY A N 1
ATOM 1627 C CA . GLY A 1 218 ? -10.503 -1.932 -10.968 1.00 74.19 218 GLY A CA 1
ATOM 1628 C C . GLY A 1 218 ? -11.216 -3.046 -10.234 1.00 74.19 218 GLY A C 1
ATOM 1629 O O . GLY A 1 218 ? -10.635 -3.773 -9.428 1.00 74.19 218 GLY A O 1
ATOM 1630 N N . THR A 1 219 ? -12.509 -3.131 -10.511 1.00 74.50 219 THR A N 1
ATOM 1631 C CA . THR A 1 219 ? -13.390 -4.120 -9.917 1.00 74.50 219 THR A CA 1
ATOM 1632 C C . THR A 1 219 ? -13.759 -5.138 -10.983 1.00 74.50 219 THR A C 1
ATOM 1634 O O . THR A 1 219 ? -14.422 -4.809 -11.972 1.00 74.50 219 THR A O 1
ATOM 1637 N N . ALA A 1 220 ? -13.308 -6.373 -10.788 1.00 68.62 220 ALA A N 1
ATOM 1638 C CA . ALA A 1 220 ? -13.762 -7.518 -11.546 1.00 68.62 220 ALA A CA 1
ATOM 1639 C C . ALA A 1 220 ? -15.239 -7.747 -11.230 1.00 68.62 220 ALA A C 1
ATOM 1641 O O . ALA A 1 220 ? -15.641 -7.889 -10.075 1.00 68.62 220 ALA A O 1
ATOM 1642 N N . ALA A 1 221 ? -16.062 -7.746 -12.267 1.00 58.25 221 ALA A N 1
ATOM 1643 C CA . ALA A 1 221 ? -17.453 -8.107 -12.119 1.00 58.25 221 ALA A CA 1
ATOM 1644 C C . ALA A 1 221 ? -17.584 -9.642 -12.133 1.00 58.25 221 ALA A C 1
ATOM 1646 O O . ALA A 1 221 ? -16.863 -10.300 -12.890 1.00 58.25 221 ALA A O 1
ATOM 1647 N N . PRO A 1 222 ? -18.506 -10.229 -11.350 1.00 52.59 222 PRO A N 1
ATOM 1648 C CA . PRO A 1 222 ? -18.846 -11.634 -11.513 1.00 52.59 222 PRO A CA 1
ATOM 1649 C C . PRO A 1 222 ? -19.316 -11.893 -12.953 1.00 52.59 222 PRO A C 1
ATOM 1651 O O . PRO A 1 222 ? -19.866 -10.999 -13.605 1.00 52.59 222 PRO A O 1
ATOM 1654 N N . ALA A 1 223 ? -19.063 -13.106 -13.455 1.00 47.00 223 ALA A N 1
ATOM 1655 C CA . ALA A 1 223 ? -19.283 -13.482 -14.850 1.00 47.00 223 ALA A CA 1
ATOM 1656 C C . ALA A 1 223 ? -20.637 -12.971 -15.390 1.00 47.00 223 ALA A C 1
ATOM 1658 O O . ALA A 1 223 ? -21.695 -13.368 -14.907 1.00 47.00 223 ALA A O 1
ATOM 1659 N N . GLY A 1 224 ? -20.590 -12.082 -16.392 1.00 39.56 224 GLY A N 1
ATOM 1660 C CA . GLY A 1 224 ? -21.773 -11.515 -17.058 1.00 39.56 224 GLY A CA 1
ATOM 1661 C C . GLY A 1 224 ? -22.071 -10.034 -16.781 1.00 39.56 224 GLY A C 1
ATOM 1662 O O . GLY A 1 224 ? -22.993 -9.495 -17.388 1.00 39.56 224 GLY A O 1
ATOM 1663 N N . LEU A 1 225 ? -21.302 -9.353 -15.924 1.00 43.66 225 LEU A N 1
ATOM 1664 C CA . LEU A 1 225 ? -21.445 -7.914 -15.649 1.00 43.66 225 LEU A CA 1
ATOM 1665 C C . LEU A 1 225 ? -20.241 -7.102 -16.164 1.00 43.66 225 LEU A C 1
ATOM 1667 O O . LEU A 1 225 ? -19.136 -7.612 -16.330 1.00 43.66 225 LEU A O 1
ATOM 1671 N N . SER A 1 226 ? -20.463 -5.820 -16.464 1.00 48.69 226 SER A N 1
ATOM 1672 C CA . SER A 1 226 ? -19.438 -4.904 -16.981 1.00 48.69 226 SER A CA 1
ATOM 1673 C C . SER A 1 226 ? -18.349 -4.609 -15.943 1.00 48.69 226 SER A C 1
ATOM 1675 O O . SER A 1 226 ? -18.671 -4.266 -14.807 1.00 48.69 226 SER A O 1
ATOM 1677 N N . VAL A 1 227 ? -17.074 -4.648 -16.344 1.00 54.56 227 VAL A N 1
ATOM 1678 C CA . VAL A 1 227 ? -15.932 -4.262 -15.495 1.00 54.56 227 VAL A CA 1
ATOM 1679 C C . VAL A 1 227 ? -15.973 -2.754 -15.215 1.00 54.56 227 VAL A C 1
ATOM 1681 O O . VAL A 1 227 ? -15.859 -1.937 -16.135 1.00 54.56 227 VAL A O 1
ATOM 1684 N N . ALA A 1 228 ? -16.104 -2.379 -13.942 1.00 54.72 228 ALA A N 1
ATOM 1685 C CA . ALA A 1 228 ? -15.950 -0.997 -13.505 1.00 54.72 228 ALA A CA 1
ATOM 1686 C C . ALA A 1 228 ? -14.460 -0.712 -13.279 1.00 54.72 228 ALA A C 1
ATOM 1688 O O . ALA A 1 228 ? -13.812 -1.328 -12.432 1.00 54.72 228 ALA A O 1
ATOM 1689 N N . VAL A 1 229 ? -13.904 0.215 -14.058 1.00 52.69 229 VAL A N 1
ATOM 1690 C CA . VAL A 1 229 ? -12.485 0.576 -13.992 1.00 52.69 229 VAL A CA 1
ATOM 1691 C C . VAL A 1 229 ? -12.345 2.025 -13.566 1.00 52.69 229 VAL A C 1
ATOM 1693 O O . VAL A 1 229 ? -12.779 2.930 -14.278 1.00 52.69 229 VAL A O 1
ATOM 1696 N N . SER A 1 230 ? -11.691 2.229 -12.425 1.00 53.16 230 SER A N 1
ATOM 1697 C CA . SER A 1 230 ? -11.318 3.544 -11.919 1.00 53.16 230 SER A CA 1
ATOM 1698 C C . SER A 1 230 ? -9.825 3.743 -12.135 1.00 53.16 230 SER A C 1
ATOM 1700 O O . SER A 1 230 ? -8.994 3.427 -11.283 1.00 53.16 230 SER A O 1
ATOM 1702 N N . VAL A 1 231 ? -9.461 4.296 -13.291 1.00 50.38 231 VAL A N 1
ATOM 1703 C CA . VAL A 1 231 ? -8.071 4.696 -13.535 1.00 50.38 231 VAL A CA 1
ATOM 1704 C C . VAL A 1 231 ? -7.824 6.029 -12.863 1.00 50.38 231 VAL A C 1
ATOM 1706 O O . VAL A 1 231 ? -7.924 7.093 -13.471 1.00 50.38 231 VAL A O 1
ATOM 1709 N N . LEU A 1 232 ? -7.475 5.971 -11.581 1.00 50.84 232 LEU A N 1
ATOM 1710 C CA . LEU A 1 232 ? -6.675 7.036 -11.010 1.00 50.84 232 LEU A CA 1
ATOM 1711 C C . LEU A 1 232 ? -5.280 6.894 -11.604 1.00 50.84 232 LEU A C 1
ATOM 1713 O O . LEU A 1 232 ? -4.506 6.042 -11.185 1.00 50.84 232 LEU A O 1
ATOM 1717 N N . SER A 1 233 ? -4.973 7.733 -12.596 1.00 41.22 233 SER A N 1
ATOM 1718 C CA . SER A 1 233 ? -3.599 7.925 -13.045 1.00 41.22 233 SER A CA 1
ATOM 1719 C C . SER A 1 233 ? -2.770 8.314 -11.823 1.00 41.22 233 SER A C 1
ATOM 1721 O O . SER A 1 233 ? -2.847 9.445 -11.333 1.00 41.22 233 SER A O 1
ATOM 1723 N N . LEU A 1 234 ? -2.014 7.348 -11.305 1.00 44.25 234 LEU A N 1
ATOM 1724 C CA . LEU A 1 234 ? -0.982 7.550 -10.303 1.00 44.25 234 LEU A CA 1
ATOM 1725 C C . LEU A 1 234 ? 0.162 8.278 -11.018 1.00 44.25 234 LEU A C 1
ATOM 1727 O O . LEU A 1 234 ? 1.144 7.677 -11.446 1.00 44.25 234 LEU A O 1
ATOM 1731 N N . ARG A 1 235 ? -0.032 9.576 -11.272 1.00 36.44 235 ARG A N 1
ATOM 1732 C CA . ARG A 1 235 ? 1.042 10.448 -11.743 1.00 36.44 235 ARG A CA 1
ATOM 1733 C C . ARG A 1 235 ? 2.059 10.557 -10.609 1.00 36.44 235 ARG A C 1
ATOM 1735 O O . ARG A 1 235 ? 1.670 10.897 -9.490 1.00 36.44 235 ARG A O 1
ATOM 1742 N N . ASN A 1 236 ? 3.303 10.199 -10.919 1.00 39.84 236 ASN A N 1
ATOM 1743 C CA . ASN A 1 236 ? 4.475 10.533 -10.113 1.00 39.84 236 ASN A CA 1
ATOM 1744 C C . ASN A 1 236 ? 4.676 12.049 -10.105 1.00 39.84 236 ASN A C 1
ATOM 1746 O O . ASN A 1 236 ? 4.401 12.669 -11.162 1.00 39.84 236 ASN A O 1
#

Radius of gyration: 30.06 Å; chains: 1; bounding box: 119×35×48 Å

pLDDT: mean 74.58, std 17.57, range [36.44, 96.5]

Secondary structure (DSSP, 8-state):
-----SSHHHHHHHHHHHHHHHHHHHHHHHHHHHHHHHHHHHHHHHHHHHHHHHHHHHHHS-HHHHHHHHHHS---S-SEEEEEETTEEEEEEEGGGSEETTTS-HHHHHHHHHHTT--HHHHHHHHHHHHTT---SSHHHHHHHHT--S--S-GGGTEESSS--SSB-GGG--HHHHHHHT--GGG--GGGB----SSEEEEEEEPTTS-EEEEEEEEPPPTTSPPEEE------

Sequence (236 aa):
MLAPASNARLADRDGFRSGFALIVVLMGLLMIAAVTTIAMQTRQATIFRSAVEGDLIVANASGADIVRLALSMKMEDADIRVVELGNRQVELLDVGGLIDLNSAAPGLIDRLIERLGGGTAELAAYRTWRREGRRLVRVDDFIRVTGLVGVDIDLRKVATVHSGRTGISPEVAPSDVLDLIGMSENDLPEQWVSPASGHTFMVNIVSPSGTRRGLGIGTAAPAGLSVAVSVLSLRN